Protein AF-A0A7X9AFT1-F1 (afdb_monomer)

Radius of gyration: 20.86 Å; Cα contacts (8 Å, |Δi|>4): 761; chains: 1; bounding box: 55×50×58 Å

Foldseek 3Di:
DQQDPHDPVVSQLLVLLVCCQVVVALQSCQVPCFHPPVVCVVVDPCSRVSSNPRDHDHPPAQWDFPQVQQKTKGWPDDDQQIKMKIWHAAGQQPDDLVFAQDDPVCVQFPPAAQQHRFMWIDARNHTWFDQLDADPGPDPCNQVSRWNLQGQFKAFPVFDPPPSRGNDHVVPPQRDGWDWDDADQWIKTKHWHWYDPDDPDTWIWIWIWTDRNVQQKIKIKIWTADFFKTKIKGKTQTDAQKDWDQDPQRKIWIDHPPFTKIKHKFFPDDKDKDKAWPDPVVHAHWHQDSVPGIHIHIMMMIIDIDGPRGMMMIMMGRDPVPDDDDDPVVSCCRRVNNDD

Solvent-accessible surface area (backbone atoms only — not comparable to full-atom values): 18586 Å² total; per-residue (Å²): 115,91,56,68,95,49,50,72,69,60,31,50,52,48,52,30,42,50,48,14,57,79,68,70,36,21,49,39,29,66,88,42,94,60,78,60,76,73,50,48,79,76,64,37,89,64,40,63,60,57,51,66,69,45,61,77,38,80,65,96,59,54,57,51,73,44,57,96,71,12,34,36,38,40,41,75,52,89,59,83,54,28,31,34,43,35,41,33,13,28,64,77,57,89,26,53,90,81,48,57,64,64,55,75,80,56,62,69,64,62,96,61,69,30,48,48,52,19,40,33,32,28,49,70,46,38,75,41,31,35,74,19,53,81,56,65,88,93,39,80,62,36,70,56,44,22,25,45,90,42,22,25,18,69,49,50,68,82,39,72,76,61,54,64,52,60,22,58,54,89,86,36,86,37,58,30,59,38,42,79,43,83,47,94,67,35,40,34,37,37,28,26,28,64,40,39,86,52,98,87,48,71,28,48,33,37,40,37,39,39,44,17,64,90,71,28,32,37,42,36,41,40,36,40,50,57,75,53,76,44,43,40,34,40,32,39,20,37,28,71,74,51,45,78,47,81,44,98,82,72,23,31,44,36,36,47,96,87,46,58,34,38,43,38,66,46,58,91,60,86,65,49,75,48,78,31,59,59,35,83,76,74,74,28,12,52,29,50,36,93,93,68,44,79,42,60,15,40,22,43,34,40,34,36,81,43,61,39,56,41,65,36,38,39,41,36,39,49,46,93,82,62,74,78,85,76,54,72,73,57,51,48,27,63,73,74,69,45,88,128

Nearest PDB structures (foldseek):
  6ljl-assembly1_A  TM=6.244E-01  e=3.430E-09  Bacteroides intestinalis DSM 17393
  1k1x-assembly2_B  TM=4.466E-01  e=1.983E-05  Thermococcus litoralis
  1k1x-assembly1_A  TM=4.045E-01  e=4.101E-05  Thermococcus litoralis
  1k1w-assembly1_A  TM=4.387E-01  e=7.931E-04  Thermococcus litoralis
  3ty1-assembly1_C  TM=4.176E-01  e=4.194E-02  Klebsiella pneumoniae subsp. pneumoniae MGH 78578

Mean predicted aligned error: 7.8 Å

Secondary structure (DSSP, 8-state):
-TTTT--HHHHHHHHHHHHHHHHT-GGGTTT-SS--HHHHHHH-TTHHHHHHHSPP---S-SEEEEGGGTEEEEES-SSTT--EEEEE-PPPP-S-TT-PPPPTTGGGS-SS---TT-EEEEETTEEEE-----PPTT-TTHHHHTSGGGSS-EEETT--S-GGGS-PPTT-TTS---EEEEETTEEEEEEEEEEESSSS-EEEEEEEEEEEGGGTEEEEEEEEEEEEEEEEEEEEEB-TT-EEEE-TTS-EEEE-SS-EEEEEEE-SS--EEEEEES-TTTT-EEEEETTTEEEEEEEEEEEEEEEEEEEEEEEEE--TT-PPPPPHHHHHHHHHT---

Structure (mmCIF, N/CA/C/O backbone):
data_AF-A0A7X9AFT1-F1
#
_entry.id   AF-A0A7X9AFT1-F1
#
loop_
_atom_site.group_PDB
_atom_site.id
_atom_site.type_symbol
_atom_site.label_atom_id
_atom_site.label_alt_id
_atom_site.label_comp_id
_atom_site.label_asym_id
_atom_site.label_entity_id
_atom_site.label_seq_id
_atom_site.pdbx_PDB_ins_code
_atom_site.Cartn_x
_atom_site.Cartn_y
_atom_site.Cartn_z
_atom_site.occupancy
_atom_site.B_iso_or_equiv
_atom_site.auth_seq_id
_atom_site.auth_comp_id
_atom_site.auth_asym_id
_atom_site.auth_atom_id
_atom_site.pdbx_PDB_model_num
ATOM 1 N N . PHE A 1 1 ? 24.832 14.294 -15.111 1.00 62.91 1 PHE A N 1
ATOM 2 C CA . PHE A 1 1 ? 24.234 13.263 -14.240 1.00 62.91 1 PHE A CA 1
ATOM 3 C C . PHE A 1 1 ? 23.202 12.494 -15.043 1.00 62.91 1 PHE A C 1
ATOM 5 O O . PHE A 1 1 ? 22.461 13.136 -15.778 1.00 62.91 1 PHE A O 1
ATOM 12 N N . LEU A 1 2 ? 23.194 11.159 -14.965 1.00 66.06 2 LEU A N 1
ATOM 13 C CA . LEU A 1 2 ? 22.174 10.343 -15.630 1.00 66.06 2 LEU A CA 1
ATOM 14 C C . LEU A 1 2 ? 20.795 10.710 -15.072 1.00 66.06 2 LEU A C 1
ATOM 16 O O . LEU A 1 2 ? 20.602 10.685 -13.856 1.00 66.06 2 LEU A O 1
ATOM 20 N N . GLY A 1 3 ? 19.856 11.073 -15.942 1.00 64.56 3 GLY A N 1
ATOM 21 C CA . GLY A 1 3 ? 18.528 11.501 -15.523 1.00 64.56 3 GLY A CA 1
ATOM 22 C C . GLY A 1 3 ? 18.491 12.834 -14.773 1.00 64.56 3 GLY A C 1
ATOM 23 O O . GLY A 1 3 ? 17.685 13.016 -13.863 1.00 64.56 3 GLY A O 1
ATOM 24 N N . TRP A 1 4 ? 19.359 13.775 -15.142 1.00 65.06 4 TRP A N 1
ATOM 25 C CA . TRP A 1 4 ? 19.221 15.162 -14.700 1.00 65.06 4 TRP A CA 1
ATOM 26 C C . TRP A 1 4 ? 17.904 15.754 -15.238 1.00 65.06 4 TRP A C 1
ATOM 28 O O . TRP A 1 4 ? 17.620 15.633 -16.426 1.00 65.06 4 TRP A O 1
ATOM 38 N N . ASN A 1 5 ? 17.104 16.394 -14.377 1.00 66.06 5 ASN A N 1
ATOM 39 C CA . ASN A 1 5 ? 15.803 17.011 -14.700 1.00 66.06 5 ASN A CA 1
ATOM 40 C C . ASN A 1 5 ? 14.692 16.081 -15.229 1.00 66.06 5 ASN A C 1
ATOM 42 O O . ASN A 1 5 ? 13.678 16.581 -15.716 1.00 66.06 5 ASN A O 1
ATOM 46 N N . CYS A 1 6 ? 14.825 14.758 -15.124 1.00 67.50 6 CYS A N 1
ATOM 47 C CA . CYS A 1 6 ? 13.721 13.858 -15.455 1.00 67.50 6 CYS A CA 1
ATOM 48 C C . CYS A 1 6 ? 12.886 13.471 -14.237 1.00 67.50 6 CYS A C 1
ATOM 50 O O . CYS A 1 6 ? 13.369 13.496 -13.104 1.00 67.50 6 CYS A O 1
ATOM 52 N N . GLY A 1 7 ? 11.640 13.065 -14.485 1.00 67.06 7 GLY A N 1
ATOM 53 C CA . GLY A 1 7 ? 10.783 12.478 -13.460 1.00 67.06 7 GLY A CA 1
ATOM 54 C C . GLY A 1 7 ? 11.356 11.172 -12.897 1.00 67.06 7 GLY A C 1
ATOM 55 O O . GLY A 1 7 ? 12.225 10.539 -13.502 1.00 67.06 7 GLY A O 1
ATOM 56 N N . ALA A 1 8 ? 10.861 10.750 -11.734 1.00 72.00 8 ALA A N 1
ATOM 57 C CA . ALA A 1 8 ? 11.329 9.546 -11.049 1.00 72.00 8 ALA A CA 1
ATOM 58 C C . ALA A 1 8 ? 11.166 8.281 -11.911 1.00 72.00 8 ALA A C 1
ATOM 60 O O . ALA A 1 8 ? 12.027 7.401 -11.885 1.00 72.00 8 ALA A O 1
ATOM 61 N N . SER A 1 9 ? 10.093 8.204 -12.704 1.00 75.56 9 SER A N 1
ATOM 62 C CA . SER A 1 9 ? 9.822 7.049 -13.571 1.00 75.56 9 SER A CA 1
ATOM 63 C C . SER A 1 9 ? 10.845 6.940 -14.701 1.00 75.56 9 SER A C 1
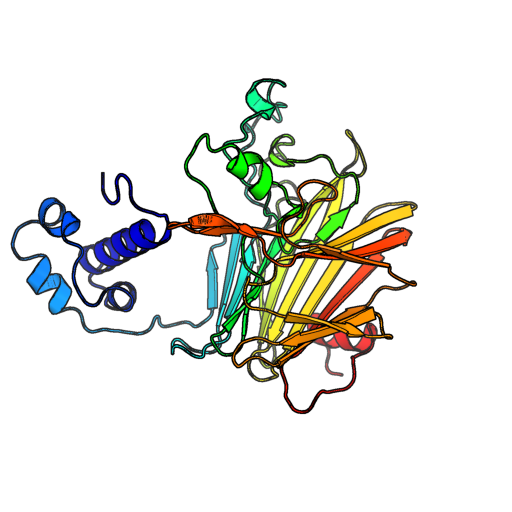ATOM 65 O O . SER A 1 9 ? 11.425 5.881 -14.939 1.00 75.56 9 SER A O 1
ATOM 67 N N . GLU A 1 10 ? 11.118 8.059 -15.369 1.00 77.62 10 GLU A N 1
ATOM 68 C CA . GLU A 1 10 ? 12.114 8.130 -16.435 1.00 77.62 10 GLU A CA 1
ATOM 69 C C . GLU A 1 10 ? 13.534 7.910 -15.892 1.00 77.62 10 GLU A C 1
ATOM 71 O O . GLU A 1 10 ? 14.333 7.199 -16.505 1.00 77.62 10 GLU A O 1
ATOM 76 N N . HIS A 1 11 ? 13.830 8.435 -14.700 1.00 82.56 11 HIS A N 1
ATOM 77 C CA . HIS A 1 11 ? 15.086 8.170 -14.003 1.00 82.56 11 HIS A CA 1
ATOM 78 C C . HIS A 1 11 ? 15.273 6.670 -13.730 1.00 82.56 11 HIS A C 1
ATOM 80 O O . HIS A 1 11 ? 16.314 6.103 -14.068 1.00 82.56 11 HIS A O 1
ATOM 86 N N . ALA A 1 12 ? 14.250 5.998 -13.192 1.00 84.50 12 ALA A N 1
ATOM 87 C CA . ALA A 1 12 ? 14.284 4.560 -12.933 1.00 84.50 12 ALA A CA 1
ATOM 88 C C . ALA A 1 12 ? 14.493 3.747 -14.220 1.00 84.50 12 ALA A C 1
ATOM 90 O O . ALA A 1 12 ? 15.321 2.837 -14.245 1.00 84.50 12 ALA A O 1
ATOM 91 N N . HIS A 1 13 ? 13.808 4.101 -15.312 1.00 85.38 13 HIS A N 1
ATOM 92 C CA . HIS A 1 13 ? 14.010 3.462 -16.614 1.00 85.38 13 HIS A CA 1
ATOM 93 C C . HIS A 1 13 ? 15.456 3.593 -17.104 1.00 85.38 13 HIS A C 1
ATOM 95 O O . HIS A 1 13 ? 16.028 2.608 -17.575 1.00 85.38 13 HIS A O 1
ATOM 101 N N . ARG A 1 14 ? 16.079 4.765 -16.937 1.00 88.06 14 ARG A N 1
ATOM 102 C CA . ARG A 1 14 ? 17.488 4.986 -17.297 1.00 88.06 14 ARG A CA 1
ATOM 103 C C . ARG A 1 14 ? 18.450 4.171 -16.440 1.00 88.06 14 ARG A C 1
ATOM 105 O O . ARG A 1 14 ? 19.377 3.580 -16.990 1.00 88.06 14 ARG A O 1
ATOM 112 N N . LEU A 1 15 ? 18.222 4.095 -15.128 1.00 88.88 15 LEU A N 1
ATOM 113 C CA . LEU A 1 15 ? 19.026 3.257 -14.231 1.00 88.88 15 LEU A CA 1
ATOM 114 C C . LEU A 1 15 ? 18.923 1.773 -14.595 1.00 88.88 15 LEU A C 1
ATOM 116 O O . LEU A 1 15 ? 19.938 1.081 -14.630 1.00 88.88 15 LEU A O 1
ATOM 120 N N . LEU A 1 16 ? 17.719 1.291 -14.912 1.00 90.38 16 LEU A N 1
ATOM 121 C CA . LEU A 1 16 ? 17.515 -0.090 -15.349 1.00 90.38 16 LEU A CA 1
ATOM 122 C C . LEU A 1 16 ? 18.205 -0.361 -16.689 1.00 90.38 16 LEU A C 1
ATOM 124 O O . LEU A 1 16 ? 18.897 -1.366 -16.817 1.00 90.38 16 LEU A O 1
ATOM 128 N N . ALA A 1 17 ? 18.103 0.550 -17.659 1.00 90.62 17 ALA A N 1
ATOM 129 C CA . ALA A 1 17 ? 18.808 0.410 -18.930 1.00 90.62 17 ALA A CA 1
ATOM 130 C C . ALA A 1 17 ? 20.339 0.386 -18.748 1.00 90.62 17 ALA A C 1
ATOM 132 O O . ALA A 1 17 ? 21.015 -0.454 -19.345 1.00 90.62 17 ALA A O 1
ATOM 133 N N . LEU A 1 18 ? 20.884 1.238 -17.870 1.00 91.62 18 LEU A N 1
ATOM 134 C CA . LEU A 1 18 ? 22.303 1.209 -17.510 1.00 91.62 18 LEU A CA 1
ATOM 135 C C . LEU A 1 18 ? 22.684 -0.122 -16.847 1.00 91.62 18 LEU A C 1
ATOM 137 O O . LEU A 1 18 ? 23.697 -0.720 -17.205 1.00 91.62 18 LEU A O 1
ATOM 141 N N . GLY A 1 19 ? 21.864 -0.608 -15.912 1.00 90.44 19 GLY A N 1
ATOM 142 C CA . GLY A 1 19 ? 22.056 -1.901 -15.257 1.00 90.44 19 GLY A CA 1
ATOM 143 C C . GLY A 1 19 ? 22.027 -3.073 -16.240 1.00 90.44 19 GLY A C 1
ATOM 144 O O . GLY A 1 19 ? 22.848 -3.982 -16.123 1.00 90.44 19 GLY A O 1
ATOM 145 N N . ALA A 1 20 ? 21.146 -3.033 -17.245 1.00 91.69 20 ALA A N 1
ATOM 146 C CA . ALA A 1 20 ? 21.092 -4.024 -18.321 1.00 91.69 20 ALA A CA 1
ATOM 147 C C . ALA A 1 20 ? 22.431 -4.121 -19.062 1.00 91.69 20 ALA A C 1
ATOM 149 O O . ALA A 1 20 ? 22.932 -5.228 -19.253 1.00 91.69 20 ALA A O 1
ATOM 150 N N . LEU A 1 21 ? 23.034 -2.980 -19.417 1.00 91.50 21 LEU A N 1
ATOM 151 C CA . LEU A 1 21 ? 24.346 -2.925 -20.072 1.00 91.50 21 LEU A CA 1
ATOM 152 C C . LEU A 1 21 ? 25.472 -3.398 -19.163 1.00 91.50 21 LEU A C 1
ATOM 154 O O . LEU A 1 21 ? 26.204 -4.322 -19.515 1.00 91.50 21 LEU A O 1
ATOM 158 N N . ALA A 1 22 ? 25.599 -2.774 -17.991 1.00 91.00 22 ALA A N 1
ATOM 159 C CA . ALA A 1 22 ? 26.701 -3.023 -17.069 1.00 91.00 22 ALA A CA 1
ATOM 160 C C . ALA A 1 22 ? 26.745 -4.482 -16.598 1.00 91.00 22 ALA A C 1
ATOM 162 O O . ALA A 1 22 ? 27.825 -5.045 -16.436 1.00 91.00 22 ALA A O 1
ATOM 163 N N . LEU A 1 23 ? 25.579 -5.103 -16.407 1.00 91.38 23 LEU A N 1
ATOM 164 C CA . LEU A 1 23 ? 25.469 -6.471 -15.900 1.00 91.38 23 LEU A CA 1
ATOM 165 C C . LEU A 1 23 ? 25.218 -7.501 -17.008 1.00 91.38 23 LEU A C 1
ATOM 167 O O . LEU A 1 23 ? 25.218 -8.696 -16.724 1.00 91.38 23 LEU A O 1
ATOM 171 N N . ARG A 1 24 ? 24.997 -7.058 -18.254 1.00 89.94 24 ARG A N 1
ATOM 172 C CA . ARG A 1 24 ? 24.582 -7.889 -19.397 1.00 89.94 24 ARG A CA 1
ATOM 173 C C . ARG A 1 24 ? 23.354 -8.754 -19.097 1.00 89.94 24 ARG A C 1
ATOM 175 O O . ARG A 1 24 ? 23.316 -9.939 -19.424 1.00 89.94 24 ARG A O 1
ATOM 182 N N . ARG A 1 25 ? 22.341 -8.161 -18.459 1.00 89.19 25 ARG A N 1
ATOM 183 C CA . ARG A 1 25 ? 21.103 -8.853 -18.061 1.00 89.19 25 ARG A CA 1
ATOM 184 C C . ARG A 1 25 ? 19.892 -8.268 -18.775 1.00 89.19 25 ARG A C 1
ATOM 186 O O . ARG A 1 25 ? 19.512 -7.125 -18.531 1.00 89.19 25 ARG A O 1
ATOM 193 N N . GLY A 1 26 ? 19.254 -9.084 -19.609 1.00 88.25 26 GLY A N 1
ATOM 194 C CA . GLY A 1 26 ? 18.064 -8.707 -20.375 1.00 88.25 26 GLY A CA 1
ATOM 195 C C . GLY A 1 26 ? 16.822 -8.397 -19.537 1.00 88.25 26 GLY A C 1
ATOM 196 O O . GLY A 1 26 ? 15.931 -7.680 -19.977 1.00 88.25 26 GLY A O 1
ATOM 197 N N . GLU A 1 27 ? 16.778 -8.853 -18.289 1.00 87.38 27 GLU A N 1
ATOM 198 C CA . GLU A 1 27 ? 15.675 -8.567 -17.365 1.00 87.38 27 GLU A CA 1
ATOM 199 C C . GLU A 1 27 ? 15.519 -7.092 -16.988 1.00 87.38 27 GLU A C 1
ATOM 201 O O . GLU A 1 27 ? 14.407 -6.638 -16.719 1.00 87.38 27 GLU A O 1
ATOM 206 N N . PHE A 1 28 ? 16.602 -6.314 -17.039 1.00 86.44 28 PHE A N 1
ATOM 207 C CA . PHE A 1 28 ? 16.543 -4.865 -16.839 1.00 86.44 28 PHE A CA 1
ATOM 208 C C . PHE A 1 28 ? 16.227 -4.105 -18.137 1.00 86.44 28 PHE A C 1
ATOM 210 O O . PHE A 1 28 ? 15.894 -2.919 -18.100 1.00 86.44 28 PHE A O 1
ATOM 217 N N . ARG A 1 29 ? 16.278 -4.797 -19.285 1.00 84.94 29 ARG A N 1
ATOM 218 C CA . ARG A 1 29 ? 15.920 -4.253 -20.597 1.00 84.94 29 ARG A CA 1
ATOM 219 C C . ARG A 1 29 ? 14.417 -4.267 -20.850 1.00 84.94 29 ARG A C 1
ATOM 221 O O . ARG A 1 29 ? 13.950 -3.391 -21.554 1.00 84.94 29 ARG A O 1
ATOM 228 N N . VAL A 1 30 ? 13.643 -5.179 -20.256 1.00 74.50 30 VAL A N 1
ATOM 229 C CA . VAL A 1 30 ? 12.207 -5.399 -20.574 1.00 74.50 30 VAL A CA 1
ATOM 230 C C . VAL A 1 30 ? 11.361 -4.111 -20.612 1.00 74.50 30 VAL A C 1
ATOM 232 O O . VAL A 1 30 ? 10.426 -4.000 -21.403 1.00 74.50 30 VAL A O 1
ATOM 235 N N . LEU A 1 31 ? 11.687 -3.121 -19.777 1.00 76.06 31 LEU A N 1
ATOM 236 C CA . LEU A 1 31 ? 10.983 -1.832 -19.716 1.00 76.06 31 LEU A CA 1
ATOM 237 C C . LEU A 1 31 ? 11.465 -0.794 -20.749 1.00 76.06 31 LEU A C 1
ATOM 239 O O . LEU A 1 31 ? 10.769 0.184 -21.008 1.00 76.06 31 LEU A O 1
ATOM 243 N N . ASN A 1 32 ? 12.626 -1.016 -21.361 1.00 76.88 32 ASN A N 1
ATOM 244 C CA . ASN A 1 32 ? 13.300 -0.145 -22.316 1.00 76.88 32 ASN A CA 1
ATOM 245 C C . ASN A 1 32 ? 13.586 -0.912 -23.615 1.00 76.88 32 ASN A C 1
ATOM 247 O O . ASN A 1 32 ? 14.602 -1.594 -23.745 1.00 76.88 32 ASN A O 1
ATOM 251 N N . ARG A 1 33 ? 12.709 -0.778 -24.615 1.00 76.81 33 ARG A N 1
ATOM 252 C CA . ARG A 1 33 ? 12.941 -1.402 -25.934 1.00 76.81 33 ARG A CA 1
ATOM 253 C C . ARG A 1 33 ? 14.134 -0.793 -26.669 1.00 76.81 33 ARG A C 1
ATOM 255 O O . ARG A 1 33 ? 14.819 -1.484 -27.420 1.00 76.81 33 ARG A O 1
ATOM 262 N N . GLU A 1 34 ? 14.391 0.481 -26.400 1.00 83.50 34 GLU A N 1
ATOM 263 C CA . GLU A 1 34 ? 15.497 1.254 -26.946 1.00 83.50 34 GLU A CA 1
ATOM 264 C C . GLU A 1 34 ? 16.385 1.773 -25.817 1.00 83.50 34 GLU A C 1
ATOM 266 O O . GLU A 1 34 ? 15.919 2.021 -24.703 1.00 83.50 34 GLU A O 1
ATOM 271 N N . MET A 1 35 ? 17.675 1.934 -26.109 1.00 84.62 35 MET A N 1
ATOM 272 C CA . MET A 1 35 ? 18.625 2.489 -25.152 1.00 84.62 35 MET A CA 1
ATOM 273 C C . MET A 1 35 ? 18.375 3.997 -24.997 1.00 84.62 35 MET A C 1
ATOM 275 O O . MET A 1 35 ? 18.416 4.713 -26.002 1.00 84.62 35 MET A O 1
ATOM 279 N N . PRO A 1 36 ? 18.175 4.513 -23.769 1.00 87.44 36 PRO A N 1
ATOM 280 C CA . PRO A 1 36 ? 18.081 5.948 -23.536 1.00 87.44 36 PRO A CA 1
ATOM 281 C C . PRO A 1 36 ? 19.284 6.710 -24.108 1.00 87.44 36 PRO A C 1
ATOM 283 O O . PRO A 1 36 ? 20.432 6.337 -23.869 1.00 87.44 36 PRO A O 1
ATOM 286 N N . GLY A 1 37 ? 19.015 7.814 -24.815 1.00 84.19 37 GLY A N 1
ATOM 287 C CA . GLY A 1 37 ? 20.024 8.632 -25.506 1.00 84.19 37 GLY A CA 1
ATOM 288 C C . GLY A 1 37 ? 21.203 9.072 -24.626 1.00 84.19 37 GLY A C 1
ATOM 289 O O . GLY A 1 37 ? 22.349 9.102 -25.065 1.00 84.19 37 GLY A O 1
ATOM 290 N N . GLU A 1 38 ? 20.945 9.353 -23.349 1.00 84.44 38 GLU A N 1
ATOM 291 C CA . GLU A 1 38 ? 21.981 9.747 -22.387 1.00 84.44 38 GLU A CA 1
ATOM 292 C C . GLU A 1 38 ? 23.037 8.654 -22.162 1.00 84.44 38 GLU A C 1
ATOM 294 O O . GLU A 1 38 ? 24.200 8.978 -21.930 1.00 84.44 38 GLU A O 1
ATOM 299 N N . LEU A 1 39 ? 22.674 7.371 -22.280 1.00 85.88 39 LEU A N 1
ATOM 300 C CA . LEU A 1 39 ? 23.600 6.260 -22.041 1.00 85.88 39 LEU A CA 1
ATOM 301 C C . LEU A 1 39 ? 24.651 6.103 -23.140 1.00 85.88 39 LEU A C 1
ATOM 303 O O . LEU A 1 39 ? 25.721 5.567 -22.863 1.00 85.88 39 LEU A O 1
ATOM 307 N N . TYR A 1 40 ? 24.411 6.627 -24.346 1.00 85.25 40 TYR A N 1
ATOM 308 C CA . TYR A 1 40 ? 25.420 6.633 -25.413 1.00 85.25 40 TYR A CA 1
ATOM 309 C C . TYR A 1 40 ? 26.693 7.368 -24.976 1.00 85.25 40 TYR A C 1
ATOM 311 O O . TYR A 1 40 ? 27.801 6.898 -25.221 1.00 85.25 40 TYR A O 1
ATOM 319 N N . TRP A 1 41 ? 26.533 8.494 -24.275 1.00 83.50 41 TRP A N 1
ATOM 320 C CA . TRP A 1 41 ? 27.650 9.305 -23.786 1.00 83.50 41 TRP A CA 1
ATOM 321 C C . TRP A 1 41 ? 28.406 8.646 -22.631 1.00 83.50 41 TRP A C 1
ATOM 323 O O . TRP A 1 41 ? 29.597 8.885 -22.464 1.00 83.50 41 TRP A O 1
ATOM 333 N N . TRP A 1 42 ? 27.717 7.829 -21.832 1.00 85.25 42 TRP A N 1
ATOM 334 C CA . TRP A 1 42 ? 28.278 7.200 -20.633 1.00 85.25 42 TRP A CA 1
ATOM 335 C C . TRP A 1 42 ? 28.957 5.865 -20.932 1.00 85.25 42 TRP A C 1
ATOM 337 O O . TRP A 1 42 ? 29.991 5.557 -20.347 1.00 85.25 42 TRP A O 1
ATOM 347 N N . CYS A 1 43 ? 28.371 5.068 -21.823 1.00 88.06 43 CYS A N 1
ATOM 348 C CA . CYS A 1 43 ? 28.828 3.711 -22.118 1.00 88.06 43 CYS A CA 1
ATOM 349 C C . CYS A 1 43 ? 29.713 3.636 -23.373 1.00 88.06 43 CYS A C 1
ATOM 351 O O . CYS A 1 43 ? 30.336 2.605 -23.614 1.00 88.06 43 CYS A O 1
ATOM 353 N N . GLY A 1 44 ? 29.797 4.724 -24.143 1.00 86.50 44 GLY A N 1
ATOM 354 C CA . GLY A 1 44 ? 30.667 4.847 -25.305 1.00 86.50 44 GLY A CA 1
ATOM 355 C C . GLY A 1 44 ? 30.125 4.196 -26.587 1.00 86.50 44 GLY A C 1
ATOM 356 O O . GLY A 1 44 ? 29.006 3.669 -26.624 1.00 86.50 44 GLY A O 1
ATOM 357 N N . PRO A 1 45 ? 30.917 4.248 -27.674 1.00 84.56 45 PRO A N 1
ATOM 358 C CA . PRO A 1 45 ? 30.553 3.656 -28.958 1.00 84.56 45 PRO A CA 1
ATOM 359 C C . PRO A 1 45 ? 30.277 2.148 -28.842 1.00 84.56 45 PRO A C 1
ATOM 361 O O . PRO A 1 45 ? 30.985 1.431 -28.140 1.00 84.56 45 PRO A O 1
ATOM 364 N N . GLY A 1 46 ? 29.242 1.661 -29.532 1.00 86.00 46 GLY A N 1
ATOM 365 C CA . GLY A 1 46 ? 28.831 0.249 -29.511 1.00 86.00 46 GLY A CA 1
ATOM 366 C C . GLY A 1 46 ? 27.882 -0.138 -28.369 1.00 86.00 46 GLY A C 1
ATOM 367 O O . GLY A 1 46 ? 27.299 -1.219 -28.411 1.00 86.00 46 GLY A O 1
ATOM 368 N N . ALA A 1 47 ? 27.644 0.739 -27.384 1.00 90.06 47 ALA A N 1
ATOM 369 C CA . ALA A 1 47 ? 26.711 0.459 -26.288 1.00 90.06 47 ALA A CA 1
ATOM 370 C C . ALA A 1 47 ? 25.283 0.165 -26.779 1.00 90.06 47 ALA A C 1
ATOM 372 O O . ALA A 1 47 ? 24.614 -0.704 -26.232 1.00 90.06 47 ALA A O 1
ATOM 373 N N . ALA A 1 48 ? 24.828 0.826 -27.845 1.00 89.38 48 ALA A N 1
ATOM 374 C CA . ALA A 1 48 ? 23.503 0.579 -28.411 1.00 89.38 48 ALA A CA 1
ATOM 375 C C . ALA A 1 48 ? 23.369 -0.809 -29.039 1.00 89.38 48 ALA A C 1
ATOM 377 O O . ALA A 1 48 ? 22.373 -1.485 -28.804 1.00 89.38 48 ALA A O 1
ATOM 378 N N . GLU A 1 49 ? 24.377 -1.253 -29.790 1.00 91.12 49 GLU A N 1
ATOM 379 C CA . GLU A 1 49 ? 24.408 -2.602 -30.365 1.00 91.12 49 GLU A CA 1
ATOM 380 C C . GLU A 1 49 ? 24.453 -3.657 -29.257 1.00 91.12 49 GLU A C 1
ATOM 382 O O . GLU A 1 49 ? 23.722 -4.645 -29.306 1.00 91.12 49 GLU A O 1
ATOM 387 N N . GLN A 1 50 ? 25.249 -3.415 -28.209 1.00 90.06 50 GLN A N 1
ATOM 388 C CA . GLN A 1 50 ? 25.275 -4.270 -27.022 1.00 90.06 50 GLN A CA 1
ATOM 389 C C . GLN A 1 50 ? 23.926 -4.295 -26.302 1.00 90.06 50 GLN A C 1
ATOM 391 O O . GLN A 1 50 ? 23.483 -5.358 -25.888 1.00 90.06 50 GLN A O 1
ATOM 396 N N . PHE A 1 51 ? 23.249 -3.153 -26.166 1.00 91.50 51 PHE A N 1
ATOM 397 C CA . PHE A 1 51 ? 21.925 -3.090 -25.551 1.00 91.50 51 PHE A CA 1
ATOM 398 C C . PHE A 1 51 ? 20.896 -3.878 -26.359 1.00 91.50 51 PHE A C 1
ATOM 400 O O . PHE A 1 51 ? 20.100 -4.629 -25.800 1.00 91.50 51 PHE A O 1
ATOM 407 N N . GLN A 1 52 ? 20.913 -3.706 -27.681 1.00 90.62 52 GLN A N 1
ATOM 408 C CA . GLN A 1 52 ? 19.980 -4.363 -28.589 1.00 90.62 52 GLN A CA 1
ATOM 409 C C . GLN A 1 52 ? 20.214 -5.873 -28.675 1.00 90.62 52 GLN A C 1
ATOM 411 O O . GLN A 1 52 ? 19.249 -6.613 -28.863 1.00 90.62 52 GLN A O 1
ATOM 416 N N . SER A 1 53 ? 21.456 -6.338 -28.503 1.00 91.62 53 SER A N 1
ATOM 417 C CA . SER A 1 53 ? 21.787 -7.767 -28.530 1.00 91.62 53 SER A CA 1
ATOM 418 C C . SER A 1 53 ? 21.387 -8.524 -27.261 1.00 91.62 53 SER A C 1
ATOM 420 O O . SER A 1 53 ? 21.335 -9.754 -27.282 1.00 91.62 53 SER A O 1
ATOM 422 N N . LEU A 1 54 ? 21.065 -7.829 -26.164 1.00 91.31 54 LEU A N 1
ATOM 423 C CA . LEU A 1 54 ? 20.513 -8.471 -24.971 1.00 91.31 54 LEU A CA 1
ATOM 424 C C . LEU A 1 54 ? 19.135 -9.051 -25.294 1.00 91.31 54 LEU A C 1
ATOM 426 O O . LEU A 1 54 ? 18.258 -8.336 -25.765 1.00 91.31 54 LEU A O 1
ATOM 430 N N . HIS A 1 55 ? 18.915 -10.332 -25.008 1.00 88.06 55 HIS A N 1
ATOM 431 C CA . HIS A 1 55 ? 17.591 -10.936 -25.140 1.00 88.06 55 HIS A CA 1
ATOM 432 C C . HIS A 1 55 ? 16.681 -10.501 -23.998 1.00 88.06 55 HIS A C 1
ATOM 434 O O . HIS A 1 55 ? 17.069 -10.592 -22.837 1.00 88.06 55 HIS A O 1
ATOM 440 N N . ASP A 1 56 ? 15.463 -10.074 -24.320 1.00 85.56 56 ASP A N 1
ATOM 441 C CA . ASP A 1 56 ? 14.469 -9.746 -23.302 1.00 85.56 56 ASP A CA 1
ATOM 442 C C . ASP A 1 56 ? 14.142 -10.999 -22.484 1.00 85.56 56 ASP A C 1
ATOM 444 O O . ASP A 1 56 ? 13.830 -12.059 -23.030 1.00 85.56 56 ASP A O 1
ATOM 448 N N . GLN A 1 57 ? 14.221 -10.871 -21.163 1.00 86.00 57 GLN A N 1
ATOM 449 C CA . GLN A 1 57 ? 13.992 -11.975 -20.243 1.00 86.00 57 GLN A CA 1
ATOM 450 C C . GLN A 1 57 ? 13.160 -11.486 -19.066 1.00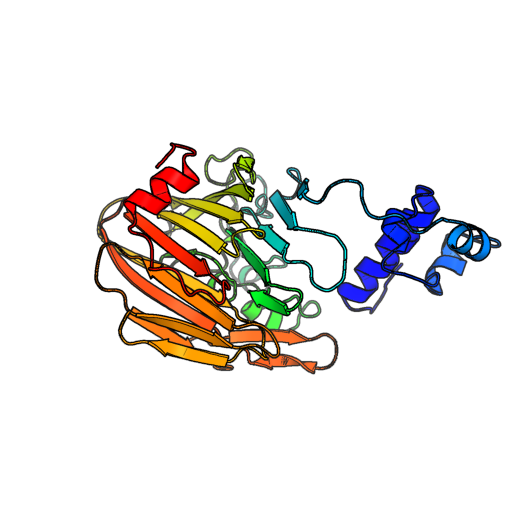 86.00 57 GLN A C 1
ATOM 452 O O . GLN A 1 57 ? 13.450 -10.449 -18.487 1.00 86.00 57 GLN A O 1
ATOM 457 N N . GLU A 1 58 ? 12.132 -12.226 -18.671 1.00 85.62 58 GLU A N 1
ATOM 458 C CA . GLU A 1 58 ? 11.426 -11.907 -17.432 1.00 85.62 58 GLU A CA 1
ATOM 459 C C . GLU A 1 58 ? 12.316 -12.211 -16.212 1.00 85.62 58 GLU A C 1
A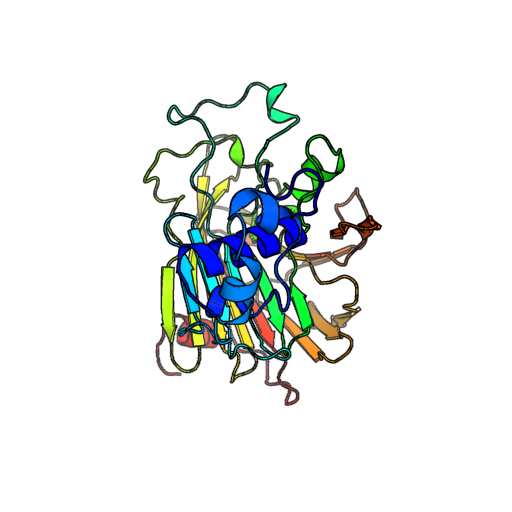TOM 461 O O . GLU A 1 58 ? 13.030 -13.220 -16.210 1.00 85.62 58 GLU A O 1
ATOM 466 N N . PRO A 1 59 ? 12.286 -11.391 -15.147 1.00 84.69 59 PRO A N 1
ATOM 467 C CA . PRO A 1 59 ? 12.999 -11.723 -13.921 1.00 84.69 59 PRO A CA 1
ATOM 468 C C . PRO A 1 59 ? 12.556 -13.083 -13.362 1.00 84.69 59 PRO A C 1
ATOM 470 O O . PRO A 1 59 ? 11.365 -13.382 -13.281 1.00 84.69 59 PRO A O 1
ATOM 473 N N . GLY A 1 60 ? 13.517 -13.893 -12.905 1.00 83.31 60 GLY A N 1
ATOM 474 C CA . GLY A 1 60 ? 13.288 -15.293 -12.510 1.00 83.31 60 GLY A CA 1
ATOM 475 C C . GLY A 1 60 ? 12.450 -15.524 -11.243 1.00 83.31 60 GLY A C 1
ATOM 476 O O . GLY A 1 60 ? 12.288 -16.662 -10.818 1.00 83.31 60 GLY A O 1
ATOM 477 N N . THR A 1 61 ? 11.933 -14.471 -10.608 1.00 88.12 61 THR A N 1
ATOM 478 C CA . THR A 1 61 ? 11.075 -14.564 -9.421 1.00 88.12 61 THR A CA 1
ATOM 479 C C . THR A 1 61 ? 9.944 -13.551 -9.502 1.00 88.12 61 THR A C 1
ATOM 481 O O . THR A 1 61 ? 10.165 -12.408 -9.884 1.00 88.12 61 THR A O 1
ATOM 484 N N . HIS A 1 62 ? 8.741 -13.931 -9.075 1.00 92.75 62 HIS A N 1
ATOM 485 C CA . HIS A 1 62 ? 7.601 -13.015 -8.954 1.00 92.75 62 HIS A CA 1
ATOM 486 C C . HIS A 1 62 ? 7.524 -12.320 -7.590 1.00 92.75 62 HIS A C 1
ATOM 488 O O . HIS A 1 62 ? 6.568 -11.606 -7.305 1.00 92.75 62 HIS A O 1
ATOM 494 N N . ARG A 1 63 ? 8.501 -12.543 -6.714 1.00 94.00 63 ARG A N 1
ATOM 495 C CA . ARG A 1 63 ? 8.522 -12.002 -5.354 1.00 94.00 63 ARG A CA 1
ATOM 496 C C . ARG A 1 63 ? 9.937 -11.667 -4.927 1.00 94.00 63 ARG A C 1
ATOM 498 O O . ARG A 1 63 ? 10.880 -12.400 -5.240 1.00 94.00 63 ARG A O 1
ATOM 505 N N . ARG A 1 64 ? 10.092 -10.569 -4.202 1.00 93.31 64 ARG A N 1
ATOM 506 C CA . ARG A 1 64 ? 11.390 -10.113 -3.721 1.00 93.31 64 ARG A CA 1
ATOM 507 C C . ARG A 1 64 ? 11.224 -9.362 -2.412 1.00 93.31 64 ARG A C 1
ATOM 509 O O . ARG A 1 64 ? 10.333 -8.531 -2.264 1.00 93.31 64 ARG A O 1
ATOM 516 N N . LEU A 1 65 ? 12.124 -9.662 -1.486 1.00 90.81 65 LEU A N 1
ATOM 517 C CA . LEU A 1 65 ? 12.366 -8.851 -0.309 1.00 90.81 65 LEU A CA 1
ATOM 518 C C . LEU A 1 65 ? 13.689 -8.113 -0.523 1.00 90.81 65 LEU A C 1
ATOM 520 O O . LEU A 1 65 ? 14.700 -8.743 -0.832 1.00 90.81 65 LEU A O 1
ATOM 524 N N . PHE A 1 66 ? 13.655 -6.794 -0.389 1.00 86.00 66 PHE A N 1
ATOM 525 C CA . PHE A 1 66 ? 14.820 -5.923 -0.302 1.00 86.00 66 PHE A CA 1
ATOM 526 C C . PHE A 1 66 ? 14.931 -5.496 1.160 1.00 86.00 66 PHE A C 1
ATOM 528 O O . PHE A 1 66 ? 14.390 -4.463 1.566 1.00 86.00 66 PHE A O 1
ATOM 535 N N . SER A 1 67 ? 15.519 -6.366 1.978 1.00 78.38 67 SER A N 1
ATOM 536 C CA . SER A 1 67 ? 15.577 -6.197 3.433 1.00 78.38 67 SER A CA 1
ATOM 537 C C . SER A 1 67 ? 16.349 -4.944 3.832 1.00 78.38 67 SER A C 1
ATOM 539 O O . SER A 1 67 ? 15.960 -4.273 4.781 1.00 78.38 67 SER A O 1
ATOM 541 N N . GLU A 1 68 ? 17.366 -4.579 3.052 1.00 72.25 68 GLU A N 1
ATOM 542 C CA . GLU A 1 68 ? 18.253 -3.435 3.288 1.00 72.25 68 GLU A CA 1
ATOM 543 C C . GLU A 1 68 ? 17.512 -2.095 3.238 1.00 72.25 68 GLU A C 1
ATOM 545 O O . GLU A 1 68 ? 17.901 -1.139 3.901 1.00 72.25 68 GLU A O 1
ATOM 550 N N . VAL A 1 69 ? 16.434 -2.026 2.455 1.00 72.19 69 VAL A N 1
ATOM 551 C CA . VAL A 1 69 ? 15.600 -0.822 2.299 1.00 72.19 69 VAL A CA 1
ATOM 552 C C . VAL A 1 69 ? 14.181 -1.029 2.830 1.00 72.19 69 VAL A C 1
ATOM 554 O O . VAL A 1 69 ? 13.307 -0.195 2.606 1.00 72.19 69 VAL A O 1
ATOM 557 N N . GLY A 1 70 ? 13.932 -2.151 3.514 1.00 80.12 70 GLY A N 1
ATOM 558 C CA . GLY A 1 70 ? 12.636 -2.479 4.099 1.00 80.12 70 GLY A CA 1
ATOM 559 C C . GLY A 1 70 ? 11.501 -2.522 3.074 1.00 80.12 70 GLY A C 1
ATOM 560 O O . GLY A 1 70 ? 10.445 -1.948 3.318 1.00 80.12 70 GLY A O 1
ATOM 561 N N . LEU A 1 71 ? 11.690 -3.182 1.929 1.00 86.75 71 LEU A N 1
ATOM 562 C CA . LEU A 1 71 ? 10.675 -3.253 0.872 1.00 86.75 71 LEU A CA 1
ATOM 563 C C . LEU A 1 71 ? 10.362 -4.701 0.491 1.00 86.75 71 LEU A C 1
ATOM 565 O O . LEU A 1 71 ? 11.251 -5.454 0.100 1.00 86.75 71 LEU A O 1
ATOM 569 N N . GLY A 1 72 ? 9.088 -5.082 0.551 1.00 93.12 72 GLY A N 1
ATOM 570 C CA . GLY A 1 72 ? 8.602 -6.363 0.040 1.00 93.12 72 GLY A CA 1
ATOM 571 C C . GLY A 1 72 ? 7.707 -6.160 -1.175 1.00 93.12 72 GLY A C 1
ATOM 572 O O . GLY A 1 72 ? 6.806 -5.324 -1.140 1.00 93.12 72 GLY A O 1
ATOM 573 N N . CYS A 1 73 ? 7.916 -6.934 -2.239 1.00 95.75 73 CYS A N 1
ATOM 574 C CA . CYS A 1 73 ? 7.014 -6.960 -3.385 1.00 95.75 73 CYS A CA 1
ATOM 575 C C . CYS A 1 73 ? 6.703 -8.388 -3.844 1.00 95.75 73 CYS A C 1
ATOM 577 O O . CYS A 1 73 ? 7.540 -9.291 -3.769 1.00 95.75 73 CYS A O 1
ATOM 579 N N . ALA A 1 74 ? 5.476 -8.596 -4.314 1.00 97.38 74 ALA A N 1
ATOM 580 C CA . ALA A 1 74 ? 5.035 -9.836 -4.938 1.00 97.38 74 ALA A CA 1
ATOM 581 C C . ALA A 1 74 ? 4.059 -9.537 -6.073 1.00 97.38 74 ALA A C 1
ATOM 583 O O . ALA A 1 74 ? 3.273 -8.595 -5.999 1.00 97.38 74 ALA A O 1
ATOM 584 N N . ARG A 1 75 ? 4.086 -10.370 -7.106 1.00 95.69 75 ARG A N 1
ATOM 585 C CA . ARG A 1 75 ? 3.170 -10.349 -8.243 1.00 95.69 75 ARG A CA 1
ATOM 586 C C . ARG A 1 75 ? 2.761 -11.766 -8.626 1.00 95.69 75 ARG A C 1
ATOM 588 O O . ARG A 1 75 ? 3.384 -12.727 -8.184 1.00 95.69 75 ARG A O 1
ATOM 595 N N . ASP A 1 76 ? 1.706 -11.910 -9.411 1.00 94.38 76 ASP A N 1
ATOM 596 C CA . ASP A 1 76 ? 1.289 -13.208 -9.957 1.00 94.38 76 ASP A CA 1
ATO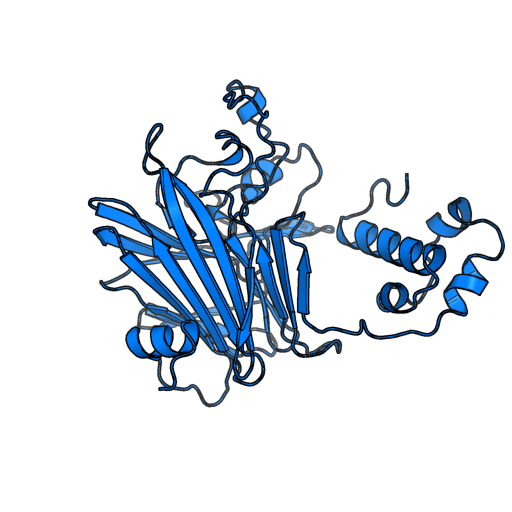M 597 C C . ASP A 1 76 ? 2.083 -13.615 -11.207 1.00 94.38 76 ASP A C 1
ATOM 599 O O . ASP A 1 76 ? 2.469 -14.777 -11.328 1.00 94.38 76 ASP A O 1
ATOM 603 N N . HIS A 1 77 ? 2.344 -12.672 -12.112 1.00 91.19 77 HIS A N 1
ATOM 604 C CA . HIS A 1 77 ? 3.124 -12.854 -13.339 1.00 91.19 77 HIS A CA 1
ATOM 605 C C . HIS A 1 77 ? 3.676 -11.511 -13.857 1.00 91.19 77 HIS A C 1
ATOM 607 O O . HIS A 1 77 ? 3.322 -10.451 -13.344 1.00 91.19 77 HIS A O 1
ATOM 613 N N . TRP A 1 78 ? 4.516 -11.507 -14.899 1.00 88.94 78 TRP A N 1
ATOM 614 C CA . TRP A 1 78 ? 5.133 -10.281 -15.444 1.00 88.94 78 TRP A CA 1
ATOM 615 C C . TRP A 1 78 ? 4.317 -9.554 -16.524 1.00 88.94 78 TRP A C 1
ATOM 617 O O . TRP A 1 78 ? 4.478 -8.343 -16.688 1.00 88.94 78 TRP A O 1
ATOM 627 N N . ALA A 1 79 ? 3.388 -10.245 -17.196 1.00 86.62 79 ALA A N 1
ATOM 628 C CA . ALA A 1 79 ? 2.534 -9.651 -18.231 1.00 86.62 79 ALA A CA 1
ATOM 629 C C . ALA A 1 79 ? 1.659 -8.474 -17.735 1.00 86.62 79 ALA A C 1
ATOM 631 O O . ALA A 1 79 ? 1.361 -8.341 -16.550 1.00 86.62 79 ALA A O 1
ATOM 632 N N . GLY A 1 80 ? 1.184 -7.634 -18.663 1.00 81.75 80 GLY A N 1
ATOM 633 C CA . GLY A 1 80 ? 0.531 -6.347 -18.361 1.00 81.75 80 GLY A CA 1
ATOM 634 C C . GLY A 1 80 ? -0.804 -6.389 -17.597 1.00 81.75 80 GLY A C 1
ATOM 635 O O . GLY A 1 80 ? -1.300 -5.337 -17.209 1.00 81.75 80 GLY A O 1
ATOM 636 N N . LYS A 1 81 ? -1.394 -7.570 -17.374 1.00 89.75 81 LYS A N 1
ATOM 637 C CA . LYS A 1 81 ? -2.597 -7.760 -16.533 1.00 89.75 81 LYS A CA 1
ATOM 638 C C . LYS A 1 81 ? -2.286 -8.273 -15.122 1.00 89.75 81 LYS A C 1
ATOM 640 O O . LYS A 1 81 ? -3.190 -8.714 -14.427 1.00 89.75 81 LYS A O 1
ATOM 645 N N . ALA A 1 82 ? -1.018 -8.245 -14.724 1.00 93.31 82 ALA A N 1
ATOM 646 C CA . ALA A 1 82 ? -0.586 -8.783 -13.446 1.00 93.31 82 ALA A CA 1
ATOM 647 C C . ALA A 1 82 ? -1.232 -8.058 -12.270 1.00 93.31 82 ALA A C 1
ATOM 649 O O . ALA A 1 82 ? -1.323 -6.826 -12.268 1.00 93.31 82 ALA A O 1
ATOM 650 N N . SER A 1 83 ? -1.587 -8.819 -11.244 1.00 97.31 83 SER A N 1
ATOM 651 C CA . SER A 1 83 ? -1.813 -8.275 -9.915 1.00 97.31 83 SER A CA 1
ATOM 652 C C . SER A 1 83 ? -0.493 -8.238 -9.154 1.00 97.31 83 SER A C 1
ATOM 654 O O . SER A 1 83 ? 0.264 -9.212 -9.149 1.00 97.31 83 SER A O 1
ATOM 656 N N . TRP A 1 84 ? -0.217 -7.140 -8.460 1.00 97.38 84 TRP A N 1
ATOM 657 C CA . TRP A 1 84 ? 0.953 -7.036 -7.601 1.00 97.38 84 TRP A CA 1
ATOM 658 C C . TRP A 1 84 ? 0.692 -6.224 -6.341 1.00 97.38 84 TRP A C 1
ATOM 660 O O . TRP A 1 84 ? -0.186 -5.363 -6.279 1.00 97.38 84 TRP A O 1
ATOM 670 N N . CYS A 1 85 ? 1.485 -6.536 -5.326 1.00 97.88 85 CYS A N 1
ATOM 671 C CA . CYS A 1 85 ? 1.458 -5.956 -4.001 1.00 97.88 85 CYS A CA 1
ATOM 672 C C . CYS A 1 85 ? 2.865 -5.497 -3.633 1.00 97.88 85 CYS A C 1
ATOM 674 O O . CYS A 1 85 ? 3.837 -6.229 -3.833 1.00 97.88 85 CYS A O 1
ATOM 676 N N . LEU A 1 86 ? 2.959 -4.301 -3.065 1.00 96.81 86 LEU A N 1
ATOM 677 C CA . LEU A 1 86 ? 4.184 -3.744 -2.514 1.00 96.81 86 LEU A CA 1
ATOM 678 C C . LEU A 1 86 ? 3.888 -3.236 -1.104 1.00 96.81 86 LEU A C 1
ATOM 680 O O . LEU A 1 86 ? 3.017 -2.386 -0.926 1.00 96.81 86 LEU A O 1
ATOM 684 N N . LEU A 1 87 ? 4.606 -3.773 -0.119 1.00 95.31 87 LEU A N 1
ATOM 685 C CA . LEU A 1 87 ? 4.585 -3.302 1.262 1.00 95.31 87 LEU A CA 1
ATOM 686 C C . LEU A 1 87 ? 5.907 -2.605 1.556 1.00 95.31 87 LEU A C 1
ATOM 688 O O . LEU A 1 87 ? 6.981 -3.203 1.423 1.00 95.31 87 LEU A O 1
ATOM 692 N N . ARG A 1 88 ? 5.815 -1.360 2.009 1.00 89.56 88 ARG A N 1
ATOM 693 C CA . ARG A 1 88 ? 6.947 -0.646 2.581 1.00 89.56 88 ARG A CA 1
ATOM 694 C C . ARG A 1 88 ? 6.983 -0.870 4.088 1.00 89.56 88 ARG A C 1
ATOM 696 O O . ARG A 1 88 ? 5.967 -0.753 4.764 1.00 89.56 88 ARG A O 1
ATOM 703 N N . GLY A 1 89 ? 8.143 -1.224 4.616 1.00 82.31 89 GLY A N 1
ATOM 704 C CA . GLY A 1 89 ? 8.395 -1.297 6.050 1.00 82.31 89 GLY A CA 1
ATOM 705 C C . GLY A 1 89 ? 8.463 0.084 6.678 1.00 82.31 89 GLY A C 1
ATOM 706 O O . GLY A 1 89 ? 8.177 1.090 6.036 1.00 82.31 89 GLY A O 1
ATOM 707 N N . ALA A 1 90 ? 8.862 0.145 7.943 1.00 70.12 90 ALA A N 1
ATOM 708 C CA . ALA A 1 90 ? 9.335 1.410 8.483 1.00 70.12 90 ALA A CA 1
ATOM 709 C C . ALA A 1 90 ? 10.700 1.712 7.839 1.00 70.12 90 ALA A C 1
ATOM 711 O O . ALA A 1 90 ? 11.551 0.815 7.841 1.00 70.12 90 ALA A O 1
ATOM 712 N N . PRO A 1 91 ? 10.925 2.911 7.270 1.00 56.12 91 PRO A N 1
ATOM 713 C CA . PRO A 1 91 ? 12.260 3.278 6.826 1.00 56.12 91 PRO A CA 1
ATOM 714 C C . PRO A 1 91 ? 13.224 3.143 8.009 1.00 56.12 91 PRO A C 1
ATOM 716 O O . PRO A 1 91 ? 12.860 3.446 9.153 1.00 56.12 91 PRO A O 1
ATOM 719 N N . ALA A 1 92 ? 14.452 2.689 7.742 1.00 46.38 92 ALA A N 1
ATOM 720 C CA . ALA A 1 92 ? 15.531 2.893 8.698 1.00 46.38 92 ALA A CA 1
ATOM 721 C C . ALA A 1 92 ? 15.548 4.396 9.026 1.00 46.38 92 ALA A C 1
ATOM 723 O O . ALA A 1 92 ? 15.407 5.204 8.100 1.00 46.38 92 ALA A O 1
ATOM 724 N N . PRO A 1 93 ? 15.610 4.788 10.307 1.00 46.66 93 PRO A N 1
ATOM 725 C CA . PRO A 1 93 ? 15.507 6.188 10.667 1.00 46.66 93 PRO A CA 1
ATOM 726 C C . PRO A 1 93 ? 16.577 6.970 9.903 1.00 46.66 93 PRO A C 1
ATOM 728 O O . PRO A 1 93 ? 17.766 6.775 10.109 1.00 46.66 93 PRO A O 1
ATOM 731 N N . GLY A 1 94 ? 16.140 7.880 9.030 1.00 36.75 94 GLY A N 1
ATOM 732 C CA . GLY A 1 94 ? 16.984 8.951 8.492 1.00 36.75 94 GLY A CA 1
ATOM 733 C C . GLY A 1 94 ? 17.265 10.039 9.535 1.00 36.75 94 GLY A C 1
ATOM 734 O O . GLY A 1 94 ? 17.792 11.095 9.209 1.00 36.75 94 GLY A O 1
ATOM 735 N N . GLY A 1 95 ? 16.869 9.804 10.787 1.00 40.09 95 GLY A N 1
ATOM 736 C CA . GLY A 1 95 ? 17.228 10.647 11.908 1.00 40.09 95 GLY A CA 1
ATOM 737 C C . GLY A 1 95 ? 18.670 10.382 12.318 1.00 40.09 95 GLY A C 1
ATOM 738 O O . GLY A 1 95 ? 19.181 9.274 12.163 1.00 40.09 95 GLY A O 1
ATOM 739 N N . PHE A 1 96 ? 19.335 11.416 12.822 1.00 40.56 96 PHE A N 1
ATOM 740 C CA . PHE A 1 96 ? 20.708 11.301 13.284 1.00 40.56 96 PHE A CA 1
ATOM 741 C C . PHE A 1 96 ? 20.857 10.117 14.262 1.00 40.56 96 PHE A C 1
ATOM 743 O O . PHE A 1 96 ? 19.979 9.923 15.111 1.00 40.56 96 PHE A O 1
ATOM 750 N N . PRO A 1 97 ? 21.961 9.347 14.184 1.00 39.09 97 PRO A N 1
ATOM 751 C CA . PRO A 1 97 ? 22.228 8.199 15.061 1.00 39.09 97 PRO A CA 1
ATOM 752 C C . PRO A 1 97 ? 22.139 8.506 16.567 1.00 39.09 97 PRO A C 1
ATOM 754 O O . PRO A 1 97 ? 22.105 7.596 17.388 1.00 39.09 97 PRO A O 1
ATOM 757 N N . ASP A 1 98 ? 22.131 9.787 16.937 1.00 44.12 98 ASP A N 1
ATOM 758 C CA . ASP A 1 98 ? 22.150 10.294 18.303 1.00 44.12 98 ASP A CA 1
ATOM 759 C C . ASP A 1 98 ? 20.765 10.643 18.879 1.00 44.12 98 ASP A C 1
ATOM 761 O O . ASP A 1 98 ? 20.685 11.177 19.986 1.00 44.12 98 ASP A O 1
ATOM 765 N N . GLY A 1 99 ? 19.667 10.365 18.166 1.00 43.97 99 GLY A N 1
ATOM 766 C CA . GLY A 1 99 ? 18.327 10.624 18.701 1.00 43.97 99 GLY A CA 1
ATOM 767 C C . GLY A 1 99 ? 17.911 12.099 18.684 1.00 43.97 99 GLY A C 1
ATOM 768 O O . GLY A 1 99 ? 16.879 12.442 19.268 1.00 43.97 99 GLY A O 1
ATOM 769 N N . ARG A 1 100 ? 18.688 13.000 18.061 1.00 41.88 100 ARG A N 1
ATOM 770 C CA . ARG A 1 100 ? 18.384 14.437 18.076 1.00 41.88 100 ARG A CA 1
ATOM 771 C C . ARG A 1 100 ? 17.080 14.755 17.347 1.00 41.88 100 ARG A C 1
ATOM 773 O O . ARG A 1 100 ? 16.887 14.429 16.177 1.00 41.88 100 ARG A O 1
ATOM 780 N N . LEU A 1 101 ? 16.213 15.492 18.040 1.00 47.81 101 LEU A N 1
ATOM 781 C CA . LEU A 1 101 ? 15.084 16.189 17.434 1.00 47.81 101 LEU A CA 1
ATOM 782 C C . LEU A 1 101 ? 15.630 17.290 16.515 1.00 47.81 101 LEU A C 1
ATOM 784 O O . LEU A 1 101 ? 16.345 18.175 16.985 1.00 47.81 101 LEU A O 1
ATOM 788 N N . LEU A 1 102 ? 15.255 17.279 15.233 1.00 46.94 102 LEU A N 1
ATOM 789 C CA . LEU A 1 102 ? 15.569 18.386 14.324 1.00 46.94 102 LEU A CA 1
ATOM 790 C C . LEU A 1 102 ? 14.999 19.712 14.886 1.00 46.94 102 LEU A C 1
ATOM 792 O O . LEU A 1 102 ? 13.875 19.711 15.425 1.00 46.94 102 LEU A O 1
ATOM 796 N N . PRO A 1 103 ? 15.740 20.836 14.789 1.00 46.78 103 PRO A N 1
ATOM 797 C CA . PRO A 1 103 ? 15.241 22.146 15.192 1.00 46.78 103 PRO A CA 1
ATOM 798 C C . PRO A 1 103 ? 13.948 22.492 14.434 1.00 46.78 103 PRO A C 1
ATOM 800 O O . PRO A 1 103 ? 13.788 22.063 13.293 1.00 46.78 103 PRO A O 1
ATOM 803 N N . PRO A 1 104 ? 13.018 23.278 15.013 1.00 47.72 104 PRO A N 1
ATOM 804 C CA . PRO A 1 104 ? 11.748 23.629 14.368 1.00 47.72 104 PRO A CA 1
ATOM 805 C C . PRO A 1 104 ? 11.871 24.159 12.931 1.00 47.72 104 PRO A C 1
ATOM 807 O O . PRO A 1 104 ? 11.017 23.849 12.112 1.00 47.72 104 PRO A O 1
ATOM 810 N N . SER A 1 105 ? 12.951 24.877 12.609 1.00 46.19 105 SER A N 1
ATOM 811 C CA . SER A 1 105 ? 13.262 25.378 11.262 1.00 46.19 105 SER A CA 1
ATOM 812 C C . SER A 1 105 ? 13.547 24.270 10.240 1.00 46.19 105 SER A C 1
ATOM 814 O O . SER A 1 105 ? 13.173 24.386 9.079 1.00 46.19 105 SER A O 1
ATOM 816 N N . GLU A 1 106 ? 14.164 23.169 10.665 1.00 47.22 106 GLU A N 1
ATOM 817 C CA . GLU A 1 106 ? 14.441 21.989 9.831 1.00 47.22 106 GLU A CA 1
ATOM 818 C C . GLU A 1 106 ? 13.261 21.004 9.832 1.00 47.22 106 GLU A C 1
ATOM 820 O O . GLU A 1 106 ? 13.156 20.133 8.966 1.00 47.22 106 GLU A O 1
ATOM 825 N N . ARG A 1 107 ? 12.298 21.193 10.751 1.00 52.16 107 ARG A N 1
ATOM 826 C CA . ARG A 1 107 ? 11.002 20.502 10.701 1.00 52.16 107 ARG A CA 1
ATOM 827 C C . ARG A 1 107 ? 10.092 20.998 9.582 1.00 52.16 107 ARG A C 1
ATOM 829 O O . ARG A 1 107 ? 9.081 20.374 9.271 1.00 52.16 107 ARG A O 1
ATOM 836 N N . GLU A 1 108 ? 10.413 22.144 8.993 1.00 46.91 108 GLU A N 1
ATOM 837 C CA . GLU A 1 108 ? 9.593 22.709 7.934 1.00 46.91 108 GLU A CA 1
ATOM 838 C C . GLU A 1 108 ? 9.810 22.004 6.596 1.00 46.91 108 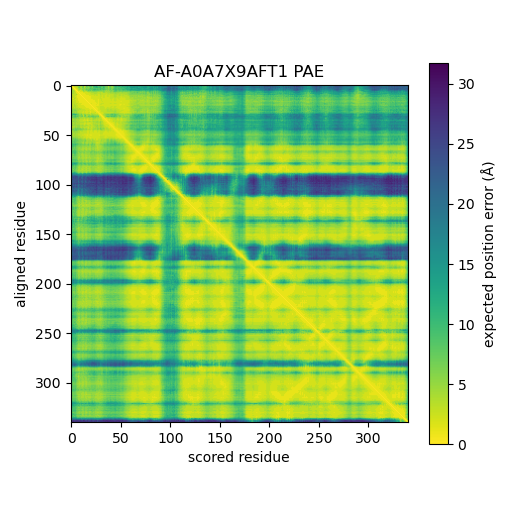GLU A C 1
ATOM 840 O O . GLU A 1 108 ? 8.879 21.959 5.802 1.00 46.91 108 GLU A O 1
ATOM 845 N N . ASN A 1 109 ? 10.976 21.408 6.337 1.00 48.91 109 ASN A N 1
ATOM 846 C CA . ASN A 1 109 ? 11.238 20.696 5.086 1.00 48.91 109 ASN A CA 1
ATOM 847 C C . ASN A 1 109 ? 11.941 19.356 5.353 1.00 48.91 109 ASN A C 1
ATOM 849 O O . ASN A 1 109 ? 13.154 19.257 5.163 1.00 48.91 109 ASN A O 1
ATOM 853 N N . PRO A 1 110 ? 11.217 18.331 5.843 1.00 51.78 110 PRO A N 1
ATOM 854 C CA . PRO A 1 110 ? 11.805 17.013 5.997 1.00 51.78 110 PRO A CA 1
ATOM 855 C C . PRO A 1 110 ? 12.159 16.521 4.600 1.00 51.78 110 PRO A C 1
ATOM 857 O O . PRO A 1 110 ? 11.261 16.248 3.812 1.00 51.78 110 PRO A O 1
ATOM 860 N N . GLY A 1 111 ? 13.445 16.361 4.297 1.00 53.19 111 GLY A N 1
ATOM 861 C CA . GLY A 1 111 ? 13.903 15.711 3.063 1.00 53.19 111 GLY A CA 1
ATOM 862 C C . GLY A 1 111 ? 13.547 14.216 2.982 1.00 53.19 111 GLY A C 1
ATOM 863 O O . GLY A 1 111 ? 14.245 13.456 2.317 1.00 53.19 111 GLY A O 1
ATOM 864 N N . HIS A 1 112 ? 12.513 13.768 3.703 1.00 62.78 112 HIS A N 1
ATOM 865 C CA . HIS A 1 112 ? 12.131 12.376 3.885 1.00 62.78 112 HIS A CA 1
ATOM 866 C C . HIS A 1 112 ? 10.597 12.229 3.919 1.00 62.78 112 HIS A C 1
ATOM 868 O O . HIS A 1 112 ? 9.887 13.068 4.477 1.00 62.78 112 HIS A O 1
ATOM 874 N N . HIS A 1 113 ? 10.100 11.130 3.347 1.00 72.94 113 HIS A N 1
ATOM 875 C CA . HIS A 1 113 ? 8.694 10.716 3.383 1.00 72.94 113 HIS A CA 1
ATOM 876 C C . HIS A 1 113 ? 8.399 9.841 4.610 1.00 72.94 113 HIS A C 1
ATOM 878 O O . HIS A 1 113 ? 9.180 8.952 4.945 1.00 72.94 113 HIS A O 1
ATOM 884 N N . ASP A 1 114 ? 7.263 10.075 5.261 1.00 79.19 114 ASP A N 1
ATOM 885 C CA . ASP A 1 114 ? 6.708 9.231 6.319 1.00 79.19 114 ASP A CA 1
ATOM 886 C C . ASP A 1 114 ? 5.662 8.279 5.723 1.00 79.19 114 ASP A C 1
ATOM 888 O O . ASP A 1 114 ? 4.457 8.520 5.769 1.00 79.19 114 ASP A O 1
ATOM 892 N N . ASP A 1 115 ? 6.149 7.204 5.107 1.00 82.31 115 ASP A N 1
ATOM 893 C CA . ASP A 1 115 ? 5.355 6.204 4.385 1.00 82.31 115 ASP A CA 1
ATOM 894 C C . ASP A 1 115 ? 5.488 4.796 4.991 1.00 82.31 115 ASP A C 1
ATOM 896 O O . ASP A 1 115 ? 5.289 3.771 4.328 1.00 82.31 115 ASP A O 1
ATOM 900 N N . ALA A 1 116 ? 5.804 4.747 6.288 1.00 84.31 116 ALA A N 1
ATOM 901 C CA . ALA A 1 116 ? 5.968 3.507 7.027 1.00 84.31 116 ALA A CA 1
ATOM 902 C C . ALA A 1 116 ? 4.693 2.652 6.972 1.00 84.31 116 ALA A C 1
ATOM 904 O O . ALA A 1 116 ? 3.597 3.119 7.287 1.00 84.31 116 ALA A O 1
ATOM 905 N N . LEU A 1 117 ? 4.845 1.366 6.639 1.00 90.56 117 LEU A N 1
ATOM 906 C CA . LEU A 1 117 ? 3.735 0.414 6.475 1.00 90.56 117 LEU A CA 1
ATOM 907 C C . LEU A 1 117 ? 2.786 0.726 5.302 1.00 90.56 117 LEU A C 1
ATOM 909 O O . LEU A 1 117 ? 1.699 0.135 5.240 1.00 90.56 117 LEU A O 1
ATOM 913 N N . SER A 1 118 ? 3.167 1.615 4.375 1.00 92.88 118 SER A N 1
ATOM 914 C CA . SER A 1 118 ? 2.362 1.908 3.186 1.00 92.88 118 SER A CA 1
ATOM 915 C C . SER A 1 118 ? 2.204 0.679 2.290 1.00 92.88 118 SER A C 1
ATOM 917 O O . SER A 1 118 ? 3.128 -0.122 2.112 1.00 92.88 118 SER A O 1
ATOM 919 N N . LEU A 1 119 ? 1.003 0.542 1.727 1.00 97.31 119 LEU A N 1
ATOM 920 C CA . LEU A 1 119 ? 0.604 -0.547 0.849 1.00 97.31 119 LEU A CA 1
ATOM 921 C C . LEU A 1 119 ? 0.215 -0.011 -0.532 1.00 97.31 119 LEU A C 1
ATOM 923 O O . LEU A 1 119 ? -0.758 0.731 -0.667 1.00 97.31 119 LEU A O 1
ATOM 927 N N . CYS A 1 120 ? 0.908 -0.475 -1.567 1.00 97.69 120 CYS A N 1
ATOM 928 C CA . CYS A 1 120 ? 0.529 -0.255 -2.959 1.00 97.69 120 CYS A CA 1
ATOM 929 C C . CYS A 1 120 ? 0.005 -1.542 -3.588 1.00 97.69 120 CYS A C 1
ATOM 931 O O . CYS A 1 120 ? 0.591 -2.612 -3.411 1.00 97.69 120 CYS A O 1
ATOM 933 N N . LEU A 1 121 ? -1.080 -1.422 -4.352 1.00 98.44 121 LEU A N 1
ATOM 934 C CA . LEU A 1 121 ? -1.739 -2.541 -5.017 1.00 98.44 121 LEU A CA 1
ATOM 935 C C . LEU A 1 121 ? -2.061 -2.183 -6.466 1.00 98.44 121 LEU A C 1
ATOM 937 O O . LEU A 1 121 ? -2.671 -1.149 -6.744 1.00 98.44 121 LEU A O 1
ATOM 941 N N . VAL A 1 122 ? -1.747 -3.105 -7.367 1.00 97.94 122 VAL A N 1
ATOM 942 C CA . VAL A 1 122 ? -2.336 -3.191 -8.705 1.00 97.94 122 VAL A CA 1
ATOM 943 C C . VAL A 1 122 ? -3.097 -4.503 -8.778 1.00 97.94 122 VAL A C 1
ATOM 945 O O . VAL A 1 122 ? -2.553 -5.545 -8.419 1.00 97.94 122 VAL A O 1
ATOM 948 N N . LEU A 1 123 ? -4.350 -4.456 -9.222 1.00 97.50 123 LEU A N 1
ATOM 949 C CA . LEU A 1 123 ? -5.239 -5.615 -9.297 1.00 97.50 123 LEU A CA 1
ATOM 950 C C . LEU A 1 123 ? -5.675 -5.810 -10.753 1.00 97.50 123 LEU A C 1
ATOM 952 O O . LEU A 1 123 ? -6.164 -4.870 -11.377 1.00 97.50 123 LEU A O 1
ATOM 956 N N . ASP A 1 124 ? -5.459 -7.002 -11.308 1.00 94.94 124 ASP A N 1
ATOM 957 C CA . ASP A 1 124 ? -5.731 -7.360 -12.712 1.00 94.94 124 ASP A CA 1
ATOM 958 C C . ASP A 1 124 ? -5.174 -6.327 -13.733 1.00 94.94 124 ASP A C 1
ATOM 960 O O . ASP A 1 124 ? -5.782 -6.017 -14.764 1.00 94.94 124 ASP A O 1
ATOM 964 N N . GLY A 1 125 ? -3.988 -5.771 -13.445 1.00 94.44 125 GLY A N 1
ATOM 965 C CA . GLY A 1 125 ? -3.317 -4.754 -14.264 1.00 94.44 125 GLY A CA 1
ATOM 966 C C . GLY A 1 125 ? -3.856 -3.328 -14.114 1.00 94.44 125 GLY A C 1
ATOM 967 O O . GLY A 1 125 ? -3.492 -2.456 -14.906 1.00 94.44 125 GLY A O 1
ATOM 968 N N . GLU A 1 126 ? -4.725 -3.067 -13.138 1.00 95.69 126 GLU A N 1
ATOM 969 C CA . GLU A 1 126 ? -5.272 -1.742 -12.848 1.00 95.69 126 GLU A CA 1
ATOM 970 C C . GLU A 1 126 ? -4.735 -1.181 -11.512 1.00 95.69 126 GLU A C 1
ATOM 972 O O . GLU A 1 126 ? -4.836 -1.860 -10.485 1.00 95.69 126 GLU A O 1
ATOM 977 N N . PRO A 1 127 ? -4.152 0.039 -11.484 1.00 95.94 127 PRO A N 1
ATOM 978 C CA . PRO A 1 127 ? -3.747 0.692 -10.238 1.00 95.94 127 PRO A CA 1
ATOM 979 C C . PRO A 1 127 ? -4.917 0.848 -9.276 1.00 95.94 127 PRO A C 1
ATOM 981 O O . PRO A 1 127 ? -5.928 1.453 -9.622 1.00 95.94 127 PRO A O 1
ATOM 984 N N . PHE A 1 128 ? -4.756 0.318 -8.064 1.00 97.81 128 PHE A N 1
ATOM 985 C CA . PHE A 1 128 ? -5.798 0.292 -7.048 1.00 97.81 128 PHE A CA 1
ATOM 986 C C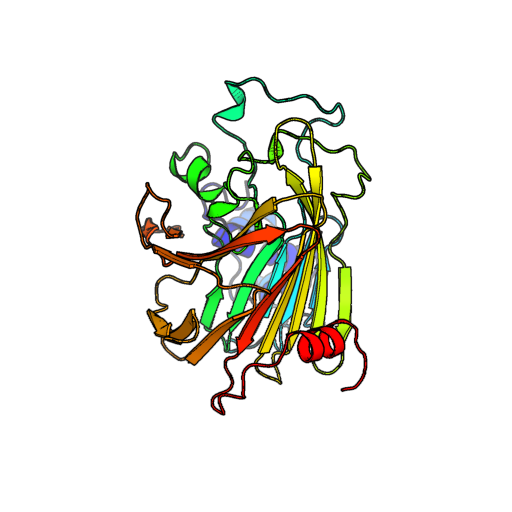 . PHE A 1 128 ? -5.423 1.171 -5.853 1.00 97.81 128 PHE A C 1
ATOM 988 O O . PHE A 1 128 ? -5.987 2.255 -5.724 1.00 97.81 128 PHE A O 1
ATOM 995 N N . LEU A 1 129 ? -4.446 0.755 -5.034 1.00 98.00 129 LEU A N 1
ATOM 996 C CA . LEU A 1 129 ? -3.843 1.603 -3.994 1.00 98.00 129 LEU A CA 1
ATOM 997 C C . LEU A 1 129 ? -2.532 2.176 -4.522 1.00 98.00 129 LEU A C 1
ATOM 999 O O . LEU A 1 129 ? -1.673 1.414 -4.971 1.00 98.00 129 LEU A O 1
ATOM 1003 N N . ILE A 1 130 ? -2.387 3.497 -4.469 1.00 95.88 130 ILE A N 1
ATOM 1004 C CA . ILE A 1 130 ? -1.229 4.215 -5.009 1.00 95.88 130 ILE A CA 1
ATOM 1005 C C . ILE A 1 130 ? -0.474 4.957 -3.908 1.00 95.88 130 ILE A C 1
ATOM 1007 O O . ILE A 1 130 ? -1.056 5.339 -2.893 1.00 95.88 130 ILE A O 1
ATOM 1011 N N . GLU A 1 131 ? 0.811 5.215 -4.145 1.00 91.94 131 GLU A N 1
ATOM 1012 C CA . GLU A 1 131 ? 1.535 6.237 -3.394 1.00 91.94 131 GLU A CA 1
ATOM 1013 C C . GLU A 1 131 ? 1.088 7.639 -3.839 1.00 91.94 131 GLU A C 1
ATOM 1015 O O . GLU A 1 131 ? 0.775 7.843 -5.020 1.00 91.94 131 GLU A O 1
ATOM 1020 N N . PRO A 1 132 ? 1.126 8.639 -2.940 1.00 90.50 132 PRO A N 1
ATOM 1021 C CA . PRO A 1 132 ? 0.881 10.026 -3.306 1.00 90.50 132 PRO A CA 1
ATOM 1022 C C . PRO A 1 132 ? 1.978 10.584 -4.225 1.00 90.50 132 PRO A C 1
ATOM 1024 O O . PRO A 1 132 ? 1.759 11.602 -4.868 1.00 90.50 132 PRO A O 1
ATOM 1027 N N . GLY A 1 133 ? 3.129 9.921 -4.355 1.00 86.38 133 GLY A N 1
ATOM 1028 C CA . GLY A 1 133 ? 4.218 10.331 -5.242 1.00 86.38 133 GLY A CA 1
ATOM 1029 C C . GLY A 1 133 ? 5.137 11.393 -4.636 1.00 86.38 133 GLY A C 1
ATOM 1030 O O . GLY A 1 133 ? 4.903 11.887 -3.536 1.00 86.38 133 GLY A O 1
ATOM 1031 N N . LEU A 1 134 ? 6.198 11.720 -5.377 1.00 79.38 134 LEU A N 1
ATOM 1032 C CA . LEU A 1 134 ? 7.286 12.595 -4.939 1.00 79.38 134 LEU A CA 1
ATOM 1033 C C . LEU A 1 134 ? 7.362 13.831 -5.853 1.00 79.38 134 LEU A C 1
ATOM 1035 O O . LEU A 1 134 ? 7.800 13.714 -7.002 1.00 79.38 134 LEU A O 1
ATOM 1039 N N . PRO A 1 135 ? 6.907 15.005 -5.390 1.00 78.12 135 PRO A N 1
ATOM 1040 C CA . PRO A 1 135 ? 7.138 16.267 -6.082 1.00 78.12 135 PRO A CA 1
ATOM 1041 C C . PRO A 1 135 ? 8.635 16.604 -6.182 1.00 78.12 135 PRO A C 1
ATOM 1043 O O . PRO A 1 135 ? 9.431 16.079 -5.405 1.00 78.12 135 PRO A O 1
ATOM 1046 N N . PRO A 1 136 ? 9.039 17.512 -7.090 1.00 74.12 136 PRO A N 1
ATOM 1047 C CA . PRO A 1 136 ? 10.385 18.075 -7.077 1.00 74.12 136 PRO A CA 1
ATOM 1048 C C . PRO A 1 136 ? 10.715 18.696 -5.716 1.00 74.12 136 PRO A C 1
ATOM 1050 O O . PRO A 1 136 ? 9.831 19.269 -5.073 1.00 74.12 136 PRO A O 1
ATOM 1053 N N . LEU A 1 137 ? 11.989 18.626 -5.323 1.00 66.75 137 LEU A N 1
ATOM 1054 C CA . LEU A 1 137 ? 12.491 19.225 -4.083 1.00 66.75 137 LEU A CA 1
ATOM 1055 C C . LEU A 1 137 ? 12.035 20.684 -3.951 1.00 66.75 137 LEU A C 1
ATOM 1057 O O . LEU A 1 137 ? 12.071 21.435 -4.927 1.00 66.75 137 LEU A O 1
ATOM 1061 N N . GLN A 1 138 ? 11.656 21.084 -2.733 1.00 69.56 138 GLN A N 1
ATOM 1062 C CA . GLN A 1 138 ? 11.180 22.436 -2.388 1.00 69.56 138 GLN A CA 1
ATOM 1063 C C . GLN A 1 138 ? 9.771 22.772 -2.904 1.00 69.56 138 GLN A C 1
ATOM 1065 O O . GLN A 1 138 ? 9.296 23.898 -2.723 1.00 69.56 138 GLN A O 1
ATOM 1070 N N . ASN A 1 139 ? 9.056 21.820 -3.510 1.00 76.62 139 ASN A N 1
ATOM 1071 C CA . ASN A 1 139 ? 7.654 22.019 -3.856 1.00 76.62 139 ASN A CA 1
ATOM 1072 C C . ASN A 1 139 ? 6.782 22.007 -2.581 1.00 76.62 139 ASN A C 1
ATOM 1074 O O . ASN A 1 139 ? 6.877 21.069 -1.794 1.00 76.62 139 ASN A O 1
ATOM 1078 N N . PRO A 1 140 ? 5.854 22.963 -2.375 1.00 78.56 140 PRO A N 1
ATOM 1079 C CA . PRO A 1 140 ? 4.984 22.964 -1.193 1.00 78.56 140 PRO A CA 1
ATOM 1080 C C . PRO A 1 140 ? 4.145 21.687 -1.010 1.00 78.56 140 PRO A C 1
ATOM 1082 O O . PRO A 1 140 ? 3.771 21.354 0.115 1.00 78.56 140 PRO A O 1
ATOM 1085 N N . ALA A 1 141 ? 3.848 20.966 -2.097 1.00 81.75 141 ALA A N 1
ATOM 1086 C CA . ALA A 1 141 ? 3.146 19.688 -2.050 1.00 81.75 141 ALA A CA 1
ATOM 1087 C C . ALA A 1 141 ? 3.991 18.556 -1.448 1.00 81.75 141 ALA A C 1
ATOM 1089 O O . ALA A 1 141 ? 3.413 17.593 -0.955 1.00 81.75 141 ALA A O 1
ATOM 1090 N N . GLU A 1 142 ? 5.322 18.667 -1.438 1.00 78.38 142 GLU A N 1
ATOM 1091 C CA . GLU A 1 142 ? 6.230 17.680 -0.837 1.00 78.38 142 GLU A CA 1
ATOM 1092 C C . GLU A 1 142 ? 5.870 17.453 0.636 1.00 78.38 142 GLU A C 1
ATOM 1094 O O . GLU A 1 142 ? 5.593 16.329 1.043 1.00 78.38 142 GLU A O 1
ATOM 1099 N N . ARG A 1 143 ? 5.703 18.542 1.401 1.00 76.75 143 ARG A N 1
ATOM 1100 C CA . ARG A 1 143 ? 5.285 18.503 2.817 1.00 76.75 143 ARG A CA 1
ATOM 1101 C C . ARG A 1 143 ? 3.9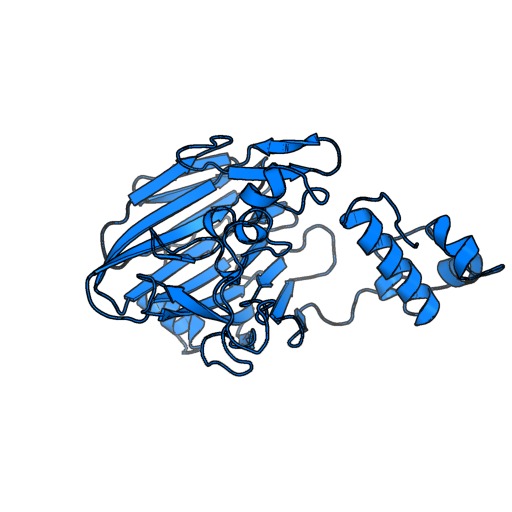21 17.854 3.033 1.00 76.75 143 ARG A C 1
ATOM 1103 O O . ARG A 1 143 ? 3.626 17.363 4.118 1.00 76.75 143 ARG A O 1
ATOM 1110 N N . LEU A 1 144 ? 3.038 17.959 2.044 1.00 81.50 144 LEU A N 1
ATOM 1111 C CA . LEU A 1 144 ? 1.702 17.388 2.126 1.00 81.50 144 LEU A CA 1
ATOM 1112 C C . LEU A 1 144 ? 1.769 15.878 1.908 1.00 81.50 144 LEU A C 1
ATOM 1114 O O . LEU A 1 144 ? 1.270 15.115 2.728 1.00 81.50 144 LEU A O 1
ATOM 1118 N N . LEU A 1 145 ? 2.402 15.479 0.806 1.00 86.38 145 LEU A N 1
ATOM 1119 C CA . LEU A 1 145 ? 2.465 14.102 0.329 1.00 86.38 145 LEU A CA 1
ATOM 1120 C C . LEU A 1 145 ? 3.469 13.240 1.100 1.00 86.38 145 LEU A C 1
ATOM 1122 O O . LEU A 1 145 ? 3.456 12.030 0.926 1.00 86.38 145 LEU A O 1
ATOM 1126 N N . SER A 1 146 ? 4.302 13.841 1.953 1.00 81.69 146 SER A N 1
ATOM 1127 C CA . SER A 1 146 ? 5.226 13.138 2.844 1.00 81.69 146 SER A CA 1
ATOM 1128 C C . SER A 1 146 ? 4.610 12.682 4.163 1.00 81.69 146 SER A C 1
ATOM 1130 O O . SER A 1 146 ? 5.289 12.022 4.939 1.00 81.69 146 SER A O 1
ATOM 1132 N N . ARG A 1 147 ? 3.360 13.043 4.471 1.00 82.88 147 ARG A N 1
ATOM 1133 C CA . ARG A 1 147 ? 2.727 12.706 5.756 1.00 82.88 147 ARG A CA 1
ATOM 1134 C C . ARG A 1 147 ? 2.011 11.369 5.683 1.00 82.88 147 ARG A C 1
ATOM 1136 O O . ARG A 1 147 ? 1.201 11.180 4.779 1.00 82.88 147 ARG A O 1
ATOM 1143 N N . ILE A 1 148 ? 2.150 10.530 6.711 1.00 85.44 148 ILE A N 1
ATOM 1144 C CA . ILE A 1 148 ? 1.559 9.182 6.745 1.00 85.44 148 ILE A CA 1
ATOM 1145 C C . ILE A 1 148 ? 0.043 9.147 6.470 1.00 85.44 148 ILE A C 1
ATOM 1147 O O . ILE A 1 148 ? -0.458 8.213 5.848 1.00 85.44 148 ILE A O 1
ATOM 1151 N N . GLY A 1 149 ? -0.705 10.198 6.834 1.00 86.06 149 GLY A N 1
ATOM 1152 C CA . GLY A 1 149 ? -2.131 10.345 6.497 1.00 86.06 149 GLY A CA 1
ATOM 1153 C C . GLY A 1 149 ? -2.479 10.442 4.997 1.00 86.06 149 GLY A C 1
ATOM 1154 O O . GLY A 1 149 ? -3.668 10.421 4.657 1.00 86.06 149 GLY A O 1
ATOM 1155 N N . TYR A 1 150 ? -1.480 10.568 4.119 1.00 88.31 150 TYR A N 1
ATOM 1156 C CA . TYR A 1 150 ? -1.598 10.548 2.654 1.00 88.31 150 TYR A CA 1
ATOM 1157 C C . TYR A 1 150 ? -1.253 9.196 2.031 1.00 88.31 150 TYR A C 1
ATOM 1159 O O . TYR A 1 150 ? -1.461 9.013 0.835 1.00 88.31 150 TYR A O 1
ATOM 1167 N N . HIS A 1 151 ? -0.780 8.249 2.835 1.00 91.88 151 HIS A N 1
ATOM 1168 C CA . HIS A 1 151 ? -0.391 6.919 2.396 1.00 91.88 151 HIS A CA 1
ATOM 1169 C C . HIS A 1 151 ? -1.462 5.889 2.754 1.00 91.88 151 HIS A C 1
ATOM 1171 O O . HIS A 1 151 ? -2.323 6.115 3.613 1.00 91.88 151 HIS A O 1
ATOM 1177 N N . SER A 1 152 ? -1.399 4.723 2.113 1.00 95.94 152 SER A N 1
ATOM 1178 C CA . SER A 1 152 ? -2.283 3.601 2.432 1.00 95.94 152 SER A CA 1
ATOM 1179 C C . SER A 1 152 ? -1.786 2.848 3.673 1.00 95.94 152 SER A C 1
ATOM 1181 O O . SER A 1 152 ? -1.389 1.682 3.604 1.00 95.94 152 SER A O 1
ATOM 1183 N N . ALA A 1 153 ? -1.751 3.539 4.813 1.00 93.31 153 ALA A N 1
ATOM 1184 C CA . ALA A 1 153 ? -1.113 3.097 6.049 1.00 93.31 153 ALA A CA 1
ATOM 1185 C C . ALA A 1 153 ? -2.039 3.238 7.278 1.00 93.31 153 ALA A C 1
ATOM 1187 O O . ALA A 1 153 ? -2.948 4.081 7.284 1.00 93.31 153 ALA A O 1
ATOM 1188 N N . PRO A 1 154 ? -1.834 2.424 8.334 1.00 94.00 154 PRO A N 1
ATOM 1189 C CA . PRO A 1 154 ? -2.548 2.547 9.596 1.00 94.00 154 PRO A CA 1
ATOM 1190 C C . PRO A 1 154 ? -1.831 3.521 10.536 1.00 94.00 154 PRO A C 1
ATOM 1192 O O . PRO A 1 154 ? -0.606 3.666 10.486 1.00 94.00 154 PRO A O 1
ATOM 1195 N N . ARG A 1 155 ? -2.578 4.177 11.427 1.00 91.25 155 ARG A N 1
ATOM 1196 C CA . ARG A 1 155 ? -2.023 5.087 12.443 1.00 91.25 155 ARG A CA 1
ATOM 1197 C C . ARG A 1 155 ? -2.968 5.314 13.615 1.00 91.25 155 ARG A C 1
ATOM 1199 O O . ARG A 1 155 ? -4.129 4.908 13.586 1.00 91.25 155 ARG A O 1
ATOM 1206 N N . LEU A 1 156 ? -2.462 6.012 14.627 1.00 91.06 156 LEU A N 1
ATOM 1207 C CA . LEU A 1 156 ? -3.294 6.646 15.645 1.00 91.06 156 LEU A CA 1
ATOM 1208 C C . LEU A 1 156 ? -3.678 8.059 15.180 1.00 91.06 156 LEU A C 1
ATOM 1210 O O . LEU A 1 156 ? -2.860 8.796 14.614 1.00 91.06 156 LEU A O 1
ATOM 1214 N N . GLN A 1 157 ? -4.928 8.465 15.403 1.00 87.25 157 GLN A N 1
ATOM 1215 C CA . GLN A 1 157 ? -5.322 9.849 15.155 1.00 87.25 157 GLN A CA 1
ATOM 1216 C C . GLN A 1 157 ? -4.621 10.769 16.160 1.00 87.25 157 GLN A C 1
ATOM 1218 O O . GLN A 1 157 ? -4.605 10.503 17.358 1.00 87.25 157 GLN A O 1
ATOM 1223 N N . GLY A 1 158 ? -4.078 11.881 15.661 1.00 78.69 158 GLY A N 1
ATOM 1224 C CA . GLY A 1 158 ? -3.311 12.824 16.480 1.00 78.69 158 GLY A CA 1
ATOM 1225 C C . GLY A 1 158 ? -1.847 12.426 16.655 1.00 78.69 158 GLY A C 1
ATOM 1226 O O . GLY A 1 158 ? -1.105 13.176 17.283 1.00 78.69 158 GLY A O 1
ATOM 1227 N N . GLU A 1 159 ? -1.423 11.304 16.059 1.00 80.00 159 GLU A N 1
ATOM 1228 C CA . GLU A 1 159 ? -0.009 10.953 15.960 1.00 80.00 159 GLU A CA 1
ATOM 1229 C C . GLU A 1 159 ? 0.772 12.141 15.360 1.00 80.00 159 GLU A C 1
ATOM 1231 O O . GLU A 1 159 ? 0.345 12.666 14.320 1.00 80.00 159 GLU A O 1
ATOM 1236 N N . PRO A 1 160 ? 1.856 12.601 16.015 1.00 71.38 160 PRO A N 1
ATOM 1237 C CA . PRO A 1 160 ? 2.694 13.683 15.515 1.00 71.38 160 PRO A CA 1
ATOM 1238 C C . PRO A 1 160 ? 3.254 13.338 14.137 1.00 71.38 160 PRO A C 1
ATOM 1240 O O . PRO A 1 160 ? 3.863 12.291 13.962 1.00 71.38 160 PRO A O 1
ATOM 1243 N N . GLU A 1 161 ? 3.075 14.230 13.169 1.00 71.44 161 GLU A N 1
ATOM 1244 C CA . GLU A 1 161 ? 3.597 14.060 11.813 1.00 71.44 161 GLU A CA 1
ATOM 1245 C C . GLU A 1 161 ? 4.492 15.243 11.434 1.00 71.44 161 GLU A C 1
ATOM 1247 O O . GLU A 1 161 ? 4.173 16.379 11.808 1.00 71.44 161 GLU A O 1
ATOM 1252 N N . PRO A 1 162 ? 5.524 15.019 10.604 1.00 62.06 162 PRO A N 1
ATOM 1253 C CA . PRO A 1 162 ? 6.053 13.716 10.178 1.00 62.06 162 PRO A CA 1
ATOM 1254 C C . PRO A 1 162 ? 6.859 12.999 11.276 1.00 62.06 162 PRO A C 1
ATOM 1256 O O . PRO A 1 162 ? 7.520 13.631 12.103 1.00 62.06 162 PRO A O 1
ATOM 1259 N N . LEU A 1 163 ? 6.813 11.663 11.279 1.00 57.16 163 LEU A N 1
ATOM 1260 C CA . LEU A 1 163 ? 7.427 10.811 12.310 1.00 57.16 163 LEU A CA 1
ATOM 1261 C C . LEU A 1 163 ? 8.959 10.747 12.258 1.00 57.16 163 LEU A C 1
ATOM 1263 O O . LEU A 1 163 ? 9.594 10.359 13.238 1.00 57.16 163 LEU A O 1
ATOM 1267 N N . ILE A 1 164 ? 9.553 11.182 11.146 1.00 51.38 164 ILE A N 1
ATOM 1268 C CA . ILE A 1 164 ? 11.003 11.186 10.878 1.00 51.38 164 ILE A CA 1
ATOM 1269 C C . ILE A 1 164 ? 11.793 11.969 11.941 1.00 51.38 164 ILE A C 1
ATOM 1271 O O . ILE A 1 164 ? 12.983 11.737 12.138 1.00 51.38 164 ILE A O 1
ATOM 1275 N N . TYR A 1 165 ? 11.131 12.854 12.690 1.00 47.59 165 TYR A N 1
ATOM 1276 C CA . TYR A 1 165 ? 11.750 13.617 13.773 1.00 47.59 165 TYR A CA 1
ATOM 1277 C C . TYR A 1 165 ? 12.003 12.824 15.055 1.00 47.59 165 TYR A C 1
ATOM 1279 O O . TYR A 1 165 ? 12.575 13.378 15.989 1.00 47.59 165 TYR A O 1
ATOM 1287 N N . ARG A 1 166 ? 11.601 11.553 15.131 1.00 51.09 166 ARG A N 1
ATOM 1288 C CA . ARG A 1 166 ? 11.932 10.672 16.255 1.00 51.09 166 ARG A CA 1
ATOM 1289 C C . ARG A 1 166 ? 12.826 9.561 15.753 1.00 51.09 166 ARG A C 1
ATOM 1291 O O . ARG A 1 166 ? 12.358 8.470 15.438 1.00 51.09 166 ARG A O 1
ATOM 1298 N N . ALA A 1 167 ? 14.113 9.878 15.639 1.00 45.97 167 ALA A N 1
ATOM 1299 C CA . ALA A 1 167 ? 15.128 8.885 15.342 1.00 45.97 167 ALA A CA 1
ATOM 1300 C C . ALA A 1 167 ? 15.039 7.787 16.408 1.00 45.97 167 ALA A C 1
ATOM 1302 O O . ALA A 1 167 ? 15.212 8.044 17.600 1.00 45.97 167 ALA A O 1
ATOM 1303 N N . LEU A 1 168 ? 14.697 6.578 15.981 1.00 48.94 168 LEU A N 1
ATOM 1304 C CA . LEU A 1 168 ? 14.845 5.410 16.828 1.00 48.94 168 LEU A CA 1
ATOM 1305 C C . LEU A 1 168 ? 16.291 4.916 16.680 1.00 48.94 168 LEU A C 1
ATOM 1307 O O . LEU A 1 168 ? 16.846 5.015 15.587 1.00 48.94 168 LEU A O 1
ATOM 1311 N N . PRO A 1 169 ? 16.920 4.399 17.746 1.00 48.84 169 PRO A N 1
ATOM 1312 C CA . PRO A 1 169 ? 18.236 3.788 17.629 1.00 48.84 169 PRO A CA 1
ATOM 1313 C C . PRO A 1 169 ? 18.238 2.686 16.559 1.00 48.84 169 PRO A C 1
ATOM 1315 O O . PRO A 1 169 ? 17.242 1.975 16.384 1.00 48.84 169 PRO A O 1
ATOM 1318 N N . GLU A 1 170 ? 19.364 2.505 15.872 1.00 49.22 170 GLU A N 1
ATOM 1319 C CA . GLU A 1 170 ? 19.572 1.333 15.020 1.00 49.22 170 GLU A CA 1
ATOM 1320 C C . GLU A 1 170 ? 19.305 0.048 15.830 1.00 49.22 170 GLU A C 1
ATOM 1322 O O . GLU A 1 170 ? 19.711 -0.072 16.987 1.00 49.22 170 GLU A O 1
ATOM 1327 N N . GLY A 1 171 ? 18.540 -0.892 15.266 1.00 48.03 171 GLY A N 1
ATOM 1328 C CA . GLY A 1 171 ? 18.118 -2.107 15.974 1.00 48.03 171 GLY A CA 1
ATOM 1329 C C . GLY A 1 171 ? 16.942 -1.936 16.951 1.00 48.03 171 GLY A C 1
ATOM 1330 O O . GLY A 1 171 ? 16.566 -2.908 17.612 1.00 48.03 171 GLY A O 1
ATOM 1331 N N . HIS A 1 172 ? 16.314 -0.753 17.041 1.00 47.88 172 HIS A N 1
ATOM 1332 C CA . HIS A 1 172 ? 15.120 -0.568 17.871 1.00 47.88 172 HIS A CA 1
ATOM 1333 C C . HIS A 1 172 ? 14.001 -1.548 17.448 1.00 47.88 172 HIS A C 1
ATOM 1335 O O . HIS A 1 172 ? 13.692 -1.649 16.258 1.00 47.88 172 HIS A O 1
ATOM 1341 N N . PRO A 1 173 ? 13.308 -2.226 18.387 1.00 45.06 173 PRO A N 1
ATOM 1342 C CA . PRO A 1 173 ? 12.269 -3.222 18.082 1.00 45.06 173 PRO A CA 1
ATOM 1343 C C . PRO A 1 173 ? 11.096 -2.715 17.228 1.00 45.06 173 PRO A C 1
ATOM 1345 O O . PRO A 1 173 ? 10.323 -3.516 16.706 1.00 45.06 173 PRO A O 1
ATOM 1348 N N . ALA A 1 174 ? 10.953 -1.395 17.117 1.00 44.09 174 ALA A N 1
ATOM 1349 C CA . ALA A 1 174 ? 9.938 -0.724 16.313 1.00 44.09 174 ALA A CA 1
ATOM 1350 C C . ALA A 1 174 ? 10.400 -0.377 14.883 1.00 44.09 174 ALA A C 1
ATOM 1352 O O . ALA A 1 174 ? 9.570 0.010 14.074 1.00 44.09 174 ALA A O 1
ATOM 1353 N N . CYS A 1 175 ? 11.682 -0.556 14.555 1.00 49.84 175 CYS A N 1
ATOM 1354 C CA . CYS A 1 175 ? 12.244 -0.497 13.201 1.00 49.84 175 CYS A CA 1
ATOM 1355 C C . CYS A 1 175 ? 12.456 -1.919 12.663 1.00 49.84 175 CYS A C 1
ATOM 1357 O O . CYS A 1 175 ? 13.549 -2.271 12.226 1.00 49.84 175 CYS A O 1
ATOM 1359 N N . ARG A 1 176 ? 11.448 -2.794 12.770 1.00 54.59 176 ARG A N 1
ATOM 1360 C CA . ARG A 1 176 ? 11.621 -4.173 12.297 1.00 54.59 176 ARG A CA 1
ATOM 1361 C C . ARG A 1 176 ? 11.470 -4.254 10.786 1.00 54.59 176 ARG A C 1
ATOM 1363 O O . ARG A 1 176 ? 10.462 -3.827 10.225 1.00 54.59 176 ARG A O 1
ATOM 1370 N N . GLU A 1 177 ? 12.479 -4.886 10.194 1.00 70.38 177 GLU A N 1
ATOM 1371 C CA . GLU A 1 177 ? 12.564 -5.371 8.821 1.00 70.38 177 GLU A CA 1
ATOM 1372 C C . GLU A 1 177 ? 11.229 -5.932 8.322 1.00 70.38 177 GLU A C 1
ATOM 1374 O O . GLU A 1 177 ? 10.548 -6.696 9.019 1.00 70.38 177 GLU A O 1
ATOM 1379 N N . VAL A 1 178 ? 10.875 -5.591 7.082 1.00 85.00 178 VAL A N 1
ATOM 1380 C CA . VAL A 1 178 ? 9.825 -6.312 6.363 1.00 85.00 178 VAL A CA 1
ATOM 1381 C C . VAL A 1 178 ? 10.247 -7.772 6.274 1.00 85.00 178 VAL A C 1
ATOM 1383 O O . VAL A 1 178 ? 11.342 -8.091 5.823 1.00 85.00 178 VAL A O 1
ATOM 1386 N N . ARG A 1 179 ? 9.368 -8.674 6.690 1.00 91.31 179 ARG A N 1
ATOM 1387 C CA . ARG A 1 179 ? 9.524 -10.114 6.503 1.00 91.31 179 ARG A CA 1
ATOM 1388 C C . ARG A 1 179 ? 8.612 -10.561 5.381 1.00 91.31 179 ARG A C 1
ATOM 1390 O O . ARG A 1 179 ? 7.505 -10.051 5.240 1.00 91.31 179 ARG A O 1
ATOM 1397 N N . MET A 1 180 ? 9.069 -11.543 4.618 1.00 94.56 180 MET A N 1
ATOM 1398 C CA . MET A 1 180 ? 8.302 -12.161 3.545 1.00 94.56 180 MET A CA 1
ATOM 1399 C C . MET A 1 180 ? 8.284 -13.671 3.764 1.00 94.56 180 MET A C 1
ATOM 1401 O O . MET A 1 180 ? 9.334 -14.281 3.952 1.00 94.56 180 MET A O 1
ATOM 1405 N N . GLN A 1 181 ? 7.098 -14.270 3.757 1.00 95.06 181 GLN A N 1
ATOM 1406 C CA . GLN A 1 181 ? 6.912 -15.709 3.901 1.00 95.06 181 GLN A CA 1
ATOM 1407 C C . GLN A 1 181 ? 5.941 -16.220 2.845 1.00 95.06 181 GLN A C 1
ATOM 1409 O O . GLN A 1 181 ? 4.908 -15.609 2.578 1.00 95.06 181 GLN A O 1
ATOM 1414 N N . GLU A 1 182 ? 6.243 -17.376 2.268 1.00 93.12 182 GLU A N 1
ATOM 1415 C CA . GLU A 1 182 ? 5.303 -18.051 1.382 1.00 93.12 182 GLU A CA 1
ATOM 1416 C C . GLU A 1 182 ? 4.157 -18.669 2.186 1.00 93.12 182 GLU A C 1
ATOM 1418 O O . GLU A 1 182 ? 4.325 -19.136 3.321 1.00 93.12 182 GLU A O 1
ATOM 1423 N N . ARG A 1 183 ? 2.966 -18.629 1.595 1.00 90.75 183 ARG A N 1
ATOM 1424 C CA . ARG A 1 183 ? 1.743 -19.224 2.126 1.00 90.75 183 ARG A CA 1
ATOM 1425 C C . ARG A 1 183 ? 1.006 -19.933 1.002 1.00 90.75 183 ARG A C 1
ATOM 1427 O O . ARG A 1 183 ? 1.253 -19.697 -0.179 1.00 90.75 183 ARG A O 1
ATOM 1434 N N . GLU A 1 184 ? 0.078 -20.802 1.373 1.00 85.50 184 GLU A N 1
ATOM 1435 C CA . GLU A 1 184 ? -0.749 -21.498 0.396 1.00 85.50 184 GLU A CA 1
ATOM 1436 C C . GLU A 1 184 ? -1.525 -20.496 -0.482 1.00 85.50 184 GLU A C 1
ATOM 1438 O O . GLU A 1 184 ? -2.373 -19.728 -0.018 1.00 85.50 184 GLU A O 1
ATOM 1443 N N . GLY A 1 185 ? -1.206 -20.491 -1.777 1.00 85.94 185 GLY A N 1
ATOM 1444 C CA . GLY A 1 185 ? -1.822 -19.598 -2.755 1.00 85.94 185 GLY A CA 1
ATOM 1445 C C . GLY A 1 185 ? -1.485 -18.114 -2.575 1.00 85.94 185 GLY A C 1
ATOM 1446 O O . GLY A 1 185 ? -2.287 -17.281 -2.995 1.00 85.94 185 GLY A O 1
ATOM 1447 N N . GLY A 1 186 ? -0.363 -17.761 -1.931 1.00 94.56 186 GLY A N 1
ATOM 1448 C CA . GLY A 1 186 ? 0.041 -16.361 -1.802 1.00 94.56 186 GLY A CA 1
ATOM 1449 C C . GLY A 1 186 ? 1.337 -16.095 -1.036 1.00 94.56 186 GLY A C 1
ATOM 1450 O O . GLY A 1 186 ? 2.140 -16.987 -0.765 1.00 94.56 186 GLY A O 1
ATOM 1451 N N . VAL A 1 187 ? 1.540 -14.825 -0.691 1.00 96.94 187 VAL A N 1
ATOM 1452 C CA . VAL A 1 187 ? 2.705 -14.338 0.062 1.00 96.94 187 VAL A CA 1
ATOM 1453 C C . VAL A 1 187 ? 2.221 -13.508 1.245 1.00 96.94 187 VAL A C 1
ATOM 1455 O O . VAL A 1 187 ? 1.358 -12.645 1.086 1.00 96.94 187 VAL A O 1
ATOM 1458 N N . LEU A 1 188 ? 2.774 -13.782 2.424 1.00 97.62 188 LEU A N 1
ATOM 1459 C CA . LEU A 1 188 ? 2.584 -12.996 3.636 1.00 97.62 188 LEU A CA 1
ATOM 1460 C C . LEU A 1 188 ? 3.760 -12.036 3.805 1.00 97.62 188 LEU A C 1
ATOM 1462 O O . LEU A 1 188 ? 4.905 -12.472 3.943 1.00 97.62 188 LEU A O 1
ATOM 1466 N N . PHE A 1 189 ? 3.465 -10.743 3.846 1.00 96.56 189 PHE A N 1
ATOM 1467 C CA . PHE A 1 189 ? 4.392 -9.721 4.305 1.00 96.56 189 PHE A CA 1
ATOM 1468 C C . PHE A 1 189 ? 4.063 -9.330 5.742 1.00 96.56 189 PHE A C 1
ATOM 1470 O O . PHE A 1 189 ? 2.895 -9.139 6.062 1.00 96.56 189 PHE A O 1
ATOM 1477 N N . SER A 1 190 ? 5.078 -9.163 6.583 1.00 94.00 190 SER A N 1
ATOM 1478 C CA . SER A 1 190 ? 4.916 -8.693 7.962 1.00 94.00 190 SER A CA 1
ATOM 1479 C C . SER A 1 190 ? 5.893 -7.564 8.233 1.00 94.00 190 SER A C 1
ATOM 1481 O O . SER A 1 190 ? 7.086 -7.714 7.982 1.00 94.00 190 SER A O 1
ATOM 1483 N N . ALA A 1 191 ? 5.414 -6.453 8.772 1.00 90.06 191 ALA A N 1
ATOM 1484 C CA . ALA A 1 191 ? 6.242 -5.311 9.132 1.00 90.06 191 ALA A CA 1
ATOM 1485 C C . ALA A 1 191 ? 5.746 -4.681 10.436 1.00 90.06 191 ALA A C 1
ATOM 1487 O O . ALA A 1 191 ? 4.621 -4.919 10.879 1.00 90.06 191 ALA A O 1
ATOM 1488 N N . THR A 1 192 ? 6.605 -3.922 11.110 1.00 86.31 192 THR A N 1
ATOM 1489 C CA . THR A 1 192 ? 6.254 -3.232 12.359 1.00 86.31 192 THR A CA 1
ATOM 1490 C C . THR A 1 192 ? 6.798 -1.816 12.325 1.00 86.31 192 THR A C 1
ATOM 1492 O O . THR A 1 192 ? 7.904 -1.604 11.832 1.00 86.31 192 THR A O 1
ATOM 1495 N N . ARG A 1 193 ? 6.034 -0.867 12.868 1.00 84.00 193 ARG A N 1
ATOM 1496 C CA . ARG A 1 193 ? 6.505 0.491 13.159 1.00 84.00 193 ARG A CA 1
ATOM 1497 C C . ARG A 1 193 ? 6.142 0.899 14.584 1.00 84.00 193 ARG A C 1
ATOM 1499 O O . ARG A 1 193 ? 5.262 0.290 15.190 1.00 84.00 193 ARG A O 1
ATOM 1506 N N . ALA A 1 194 ? 6.773 1.949 15.098 1.00 80.94 194 ALA A N 1
ATOM 1507 C CA . ALA A 1 194 ? 6.276 2.639 16.287 1.00 80.94 194 ALA A CA 1
ATOM 1508 C C . ALA A 1 194 ? 5.086 3.528 15.909 1.00 80.94 194 ALA A C 1
ATOM 1510 O O . ALA A 1 194 ? 5.139 4.217 14.888 1.00 80.94 194 ALA A O 1
ATOM 1511 N N . VAL A 1 195 ? 4.054 3.531 16.749 1.00 82.00 195 VAL A N 1
ATOM 1512 C CA . VAL A 1 195 ? 2.994 4.541 16.779 1.00 82.00 195 VAL A CA 1
ATOM 1513 C C . VAL A 1 195 ? 3.081 5.362 18.051 1.00 82.00 195 VAL A C 1
ATOM 1515 O O . VAL A 1 195 ? 3.339 4.813 19.119 1.00 82.00 195 VAL A O 1
ATOM 1518 N N . TRP A 1 196 ? 2.822 6.662 17.959 1.00 79.12 196 TRP A N 1
ATOM 1519 C CA . TRP A 1 196 ? 2.970 7.571 19.097 1.00 79.12 196 TRP A CA 1
ATOM 1520 C C . TRP A 1 196 ? 1.625 8.134 19.552 1.00 79.12 196 TRP A C 1
ATOM 1522 O O . TRP A 1 196 ? 0.940 8.817 18.788 1.00 79.12 196 TRP A O 1
ATOM 1532 N N . LYS A 1 197 ? 1.262 7.897 20.819 1.00 75.25 197 LYS A N 1
ATOM 1533 C CA . LYS A 1 197 ? 0.085 8.525 21.452 1.00 75.25 197 LYS A CA 1
ATOM 1534 C C . LYS A 1 197 ? 0.367 9.964 21.894 1.00 75.25 197 LYS A C 1
ATOM 1536 O O . LYS A 1 197 ? -0.546 10.778 21.992 1.00 75.25 197 LYS A O 1
ATOM 1541 N N . GLY A 1 198 ? 1.637 10.278 22.139 1.00 70.81 198 GLY A N 1
ATOM 1542 C CA . GLY A 1 198 ? 2.101 11.581 22.603 1.00 70.81 198 GLY A CA 1
ATOM 1543 C C . GLY A 1 198 ? 3.612 11.748 22.419 1.00 70.81 198 GLY A C 1
ATOM 1544 O O . GLY A 1 198 ? 4.238 10.955 21.715 1.00 70.81 198 GLY A O 1
ATOM 1545 N N . PRO A 1 199 ? 4.227 12.791 23.002 1.00 65.62 199 PRO A N 1
ATOM 1546 C CA . PRO A 1 199 ? 5.662 13.058 22.887 1.00 65.62 199 PRO A CA 1
ATOM 1547 C C . PRO A 1 199 ? 6.582 11.965 23.437 1.00 65.62 199 PRO A C 1
ATOM 1549 O O . PRO A 1 199 ? 7.662 11.770 22.892 1.00 65.62 199 PRO A O 1
ATOM 1552 N N . GLU A 1 200 ? 6.140 11.232 24.453 1.00 69.50 200 GLU A N 1
ATOM 1553 C CA . GLU A 1 200 ? 7.027 10.372 25.248 1.00 69.50 200 GLU A CA 1
ATOM 1554 C C . GLU A 1 200 ? 6.697 8.880 25.131 1.00 69.50 200 GLU A C 1
ATOM 1556 O O . GLU A 1 200 ? 7.504 8.036 25.506 1.00 69.50 200 GLU A O 1
ATOM 1561 N N . GLU A 1 201 ? 5.531 8.539 24.579 1.00 73.38 201 GLU A N 1
ATOM 1562 C CA . GLU A 1 201 ? 5.022 7.169 24.566 1.00 73.38 201 GLU A CA 1
ATOM 1563 C C . GLU A 1 201 ? 4.864 6.640 23.134 1.00 73.38 201 GLU A C 1
ATOM 1565 O O . GLU A 1 201 ? 4.078 7.175 22.341 1.00 73.38 201 GLU A O 1
ATOM 1570 N N . ALA A 1 202 ? 5.616 5.575 22.831 1.00 79.44 202 ALA A N 1
ATOM 1571 C CA . ALA A 1 202 ? 5.536 4.799 21.599 1.00 79.44 202 ALA A CA 1
ATOM 1572 C C . ALA A 1 202 ? 5.043 3.378 21.880 1.00 79.44 202 ALA A C 1
ATOM 1574 O O . ALA A 1 202 ? 5.525 2.712 22.797 1.00 79.44 202 ALA A O 1
ATOM 1575 N N . TRP A 1 203 ? 4.163 2.878 21.022 1.00 84.56 203 TRP A N 1
ATOM 1576 C CA . TRP A 1 203 ? 3.726 1.485 21.015 1.00 84.56 203 TRP A CA 1
ATOM 1577 C C . TRP A 1 203 ? 3.991 0.833 19.665 1.00 84.56 203 TRP A C 1
ATOM 1579 O O . TRP A 1 203 ? 4.228 1.512 18.668 1.00 84.56 203 TRP A O 1
ATOM 1589 N N . ALA A 1 204 ? 3.966 -0.495 19.620 1.00 85.88 204 ALA A N 1
ATOM 1590 C CA . ALA A 1 204 ? 4.147 -1.216 18.371 1.00 85.88 204 ALA A CA 1
ATOM 1591 C C . ALA A 1 204 ? 2.843 -1.247 17.561 1.00 85.88 204 ALA A C 1
ATOM 1593 O O . ALA A 1 204 ? 1.764 -1.522 18.084 1.00 85.88 204 ALA A O 1
ATOM 1594 N N . LEU A 1 205 ? 2.964 -1.003 16.260 1.00 90.75 205 LEU A N 1
ATOM 1595 C CA . LEU A 1 205 ? 1.940 -1.284 15.266 1.00 90.75 205 LEU A CA 1
ATOM 1596 C C . LEU A 1 205 ? 2.484 -2.342 14.316 1.00 90.75 205 LEU A C 1
ATOM 1598 O O . LEU A 1 205 ? 3.424 -2.083 13.559 1.00 90.75 205 LEU A O 1
ATOM 1602 N N . HIS A 1 206 ? 1.892 -3.529 14.360 1.00 93.12 206 HIS A N 1
ATOM 1603 C CA . HIS A 1 206 ? 2.222 -4.629 13.463 1.00 93.12 206 HIS A CA 1
ATOM 1604 C C . HIS A 1 206 ? 1.244 -4.652 12.294 1.00 93.12 206 HIS A C 1
ATOM 1606 O O . HIS A 1 206 ? 0.034 -4.637 12.513 1.00 93.12 206 HIS A O 1
ATOM 1612 N N . ARG A 1 207 ? 1.758 -4.759 11.070 1.00 95.62 207 ARG A N 1
ATOM 1613 C CA . ARG A 1 207 ? 0.958 -4.968 9.862 1.00 95.62 207 ARG A CA 1
ATOM 1614 C C . ARG A 1 207 ? 1.364 -6.271 9.195 1.00 95.62 207 ARG A C 1
ATOM 1616 O O . ARG A 1 207 ? 2.525 -6.443 8.826 1.00 95.62 207 ARG A O 1
ATOM 1623 N N . ASP A 1 208 ? 0.385 -7.142 8.997 1.00 97.00 208 ASP A N 1
ATOM 1624 C CA . ASP A 1 208 ? 0.491 -8.342 8.177 1.00 97.00 208 ASP A CA 1
ATOM 1625 C C . ASP A 1 208 ? -0.346 -8.155 6.901 1.00 97.00 208 ASP A C 1
ATOM 1627 O O . ASP A 1 208 ? -1.505 -7.750 6.977 1.00 97.00 208 ASP A O 1
ATOM 1631 N N . VAL A 1 209 ? 0.219 -8.454 5.730 1.00 98.25 209 VAL A N 1
ATOM 1632 C CA . VAL A 1 209 ? -0.456 -8.393 4.424 1.00 98.25 209 VAL A CA 1
ATOM 1633 C C . VAL A 1 209 ? -0.322 -9.738 3.726 1.00 98.25 209 VAL A C 1
ATOM 1635 O O . VAL A 1 209 ? 0.764 -10.106 3.281 1.00 98.25 209 VAL A O 1
ATOM 1638 N N . LEU A 1 210 ? -1.427 -10.467 3.597 1.00 98.25 210 LEU A N 1
ATOM 1639 C CA . LEU A 1 210 ? -1.501 -11.702 2.826 1.00 98.25 210 LEU A CA 1
ATOM 1640 C C . LEU A 1 210 ? -2.072 -11.413 1.438 1.00 98.25 210 LEU A C 1
ATOM 1642 O O . LEU A 1 210 ? -3.267 -11.157 1.276 1.00 98.25 210 LEU A O 1
ATOM 1646 N N . PHE A 1 211 ? -1.202 -11.474 0.434 1.00 98.38 211 PHE A N 1
ATOM 1647 C CA . PHE A 1 211 ? -1.532 -11.263 -0.970 1.00 98.38 211 PHE A CA 1
ATOM 1648 C C . PHE A 1 211 ? -1.766 -12.609 -1.667 1.00 98.38 211 PHE A C 1
ATOM 1650 O O . PHE A 1 211 ? -0.836 -13.409 -1.793 1.00 98.38 211 PHE A O 1
ATOM 1657 N N . ARG A 1 212 ? -3.004 -12.866 -2.114 1.00 97.25 212 ARG A N 1
ATOM 1658 C CA . ARG A 1 212 ? -3.430 -14.116 -2.775 1.00 97.25 212 ARG A CA 1
ATOM 1659 C C . ARG A 1 212 ? -4.070 -13.815 -4.133 1.00 97.25 212 ARG A C 1
ATOM 1661 O O . ARG A 1 212 ? -5.299 -13.844 -4.251 1.00 97.25 212 ARG A O 1
ATOM 1668 N N . PRO A 1 213 ? -3.271 -13.514 -5.168 1.00 95.25 213 PRO A N 1
ATOM 1669 C CA . PRO A 1 213 ? -3.804 -13.065 -6.450 1.00 95.25 213 PRO A CA 1
ATOM 1670 C C . PRO A 1 213 ? -4.644 -14.136 -7.159 1.00 95.25 213 PRO A C 1
ATOM 1672 O O . PRO A 1 213 ? -5.675 -13.806 -7.736 1.00 95.25 213 PRO A O 1
ATOM 1675 N N . GLN A 1 214 ? -4.304 -15.426 -7.038 1.00 94.00 214 GLN A N 1
ATOM 1676 C CA . GLN A 1 214 ? -5.112 -16.512 -7.620 1.00 94.00 214 GLN A CA 1
ATOM 1677 C C . GLN A 1 214 ? -6.495 -16.629 -6.961 1.00 94.00 214 GLN A C 1
ATOM 1679 O O . GLN A 1 214 ? -7.471 -16.967 -7.624 1.00 94.00 214 GLN A O 1
ATOM 1684 N N . ALA A 1 215 ? -6.590 -16.311 -5.666 1.00 95.25 215 ALA A N 1
ATOM 1685 C CA . ALA A 1 215 ? -7.854 -16.225 -4.932 1.00 95.25 215 ALA A CA 1
ATOM 1686 C C . ALA A 1 215 ? -8.486 -14.821 -5.000 1.00 95.25 215 ALA A C 1
ATOM 1688 O O . ALA A 1 215 ? -9.449 -14.547 -4.281 1.00 95.25 215 ALA A O 1
ATOM 1689 N N . LYS A 1 216 ? -7.916 -13.917 -5.809 1.00 97.00 216 LYS A N 1
ATOM 1690 C CA . LYS A 1 216 ? -8.352 -12.529 -5.998 1.00 97.00 216 LYS A CA 1
ATOM 1691 C C . LYS A 1 216 ? -8.629 -11.789 -4.693 1.00 97.00 216 LYS A C 1
ATOM 1693 O O . LYS A 1 216 ? -9.660 -11.133 -4.540 1.00 97.00 216 LYS A O 1
ATOM 1698 N N . THR A 1 217 ? -7.738 -11.968 -3.718 1.00 97.38 217 THR A N 1
ATOM 1699 C CA . THR A 1 217 ? -7.924 -11.448 -2.363 1.00 97.38 217 THR A CA 1
ATOM 1700 C C . THR A 1 217 ? -6.626 -10.886 -1.784 1.00 97.38 217 THR A C 1
ATOM 1702 O O . THR A 1 217 ? -5.554 -11.478 -1.930 1.00 97.38 217 THR A O 1
ATOM 1705 N N . VAL A 1 218 ? -6.739 -9.764 -1.073 1.00 98.38 218 VAL A N 1
ATOM 1706 C CA . VAL A 1 218 ? -5.728 -9.240 -0.147 1.00 98.38 218 VAL A CA 1
ATOM 1707 C C . VAL A 1 218 ? -6.345 -9.159 1.245 1.00 98.38 218 VAL A C 1
ATOM 1709 O O . VAL A 1 218 ? -7.446 -8.633 1.413 1.00 98.38 218 VAL A O 1
ATOM 1712 N N . ILE A 1 219 ? -5.634 -9.677 2.243 1.00 98.31 219 ILE A N 1
ATOM 1713 C CA . ILE A 1 219 ? -6.008 -9.566 3.654 1.00 98.31 219 ILE A CA 1
ATOM 1714 C C . ILE A 1 219 ? -4.944 -8.728 4.347 1.00 98.31 219 ILE A C 1
ATOM 1716 O O . ILE A 1 219 ? -3.764 -9.063 4.278 1.00 98.31 219 ILE A O 1
ATOM 1720 N N . VAL A 1 220 ? -5.360 -7.670 5.033 1.00 98.62 220 VAL A N 1
ATOM 1721 C CA . VAL A 1 220 ? -4.494 -6.868 5.899 1.00 98.62 220 VAL A CA 1
ATOM 1722 C C . VAL A 1 220 ? -4.955 -7.048 7.338 1.00 98.62 220 VAL A C 1
ATOM 1724 O O . VAL A 1 220 ? -6.150 -6.939 7.609 1.00 98.62 220 VAL A O 1
ATOM 1727 N N . ARG A 1 221 ? -4.018 -7.312 8.248 1.00 98.50 221 ARG A N 1
ATOM 1728 C CA . ARG A 1 221 ? -4.232 -7.335 9.698 1.00 98.50 221 ARG A CA 1
ATOM 1729 C C . ARG A 1 221 ? -3.313 -6.311 10.339 1.00 98.50 221 ARG A C 1
ATOM 1731 O O . ARG A 1 221 ? -2.094 -6.456 10.271 1.00 98.50 221 ARG A O 1
ATOM 1738 N N . ASP A 1 222 ? -3.912 -5.320 10.984 1.00 98.19 222 ASP A N 1
ATOM 1739 C CA . ASP A 1 222 ? -3.207 -4.282 11.726 1.00 98.19 222 ASP A CA 1
ATOM 1740 C C . ASP A 1 222 ? -3.445 -4.499 13.225 1.00 98.19 222 ASP A C 1
ATOM 1742 O O . ASP A 1 222 ? -4.585 -4.448 13.697 1.00 98.19 222 ASP A O 1
ATOM 1746 N N . ARG A 1 223 ? -2.371 -4.770 13.973 1.00 97.19 223 ARG A N 1
ATOM 1747 C CA . ARG A 1 223 ? -2.391 -4.966 15.429 1.00 97.19 223 ARG A CA 1
ATOM 1748 C C . ARG A 1 223 ? -1.739 -3.774 16.102 1.00 97.19 223 ARG A C 1
ATOM 1750 O O . ARG A 1 223 ? -0.546 -3.532 15.915 1.00 97.19 223 ARG A O 1
ATOM 1757 N N . PHE A 1 224 ? -2.536 -3.042 16.864 1.00 95.69 224 PHE A N 1
ATOM 1758 C CA . PHE A 1 224 ? -2.085 -1.920 17.667 1.00 95.69 224 PHE A CA 1
ATOM 1759 C C . PHE A 1 224 ? -1.852 -2.414 19.090 1.00 95.69 224 PHE A C 1
ATOM 1761 O O . PHE A 1 224 ? -2.797 -2.821 19.770 1.00 95.69 224 PHE A O 1
ATOM 1768 N N . GLU A 1 225 ? -0.603 -2.356 19.532 1.00 92.81 225 GLU A N 1
ATOM 1769 C CA . GLU A 1 225 ? -0.240 -2.553 20.930 1.00 92.81 225 GLU A CA 1
ATOM 1770 C C . GLU A 1 225 ? -0.454 -1.253 21.721 1.00 92.81 225 GLU A C 1
ATOM 1772 O O . GLU A 1 225 ? -0.584 -0.170 21.142 1.00 92.81 225 GLU A O 1
ATOM 1777 N N . GLY A 1 226 ? -0.484 -1.347 23.050 1.00 90.94 226 GLY A N 1
ATOM 1778 C CA . GLY A 1 226 ? -0.604 -0.188 23.936 1.00 90.94 226 GLY A CA 1
ATOM 1779 C C . GLY A 1 226 ? -1.648 -0.362 25.030 1.00 90.94 226 GLY A C 1
ATOM 1780 O O . GLY A 1 226 ? -2.130 -1.467 25.273 1.00 90.94 226 GLY A O 1
ATOM 1781 N N . GLN A 1 227 ? -1.988 0.742 25.701 1.00 91.81 227 GLN A N 1
ATOM 1782 C CA . GLN A 1 227 ? -2.920 0.750 26.832 1.00 91.81 227 GLN A CA 1
ATOM 1783 C C . GLN A 1 227 ? -3.948 1.890 26.755 1.00 91.81 227 GLN A C 1
ATOM 1785 O O . GLN A 1 227 ? -3.671 3.010 26.313 1.00 91.81 227 GLN A O 1
ATOM 1790 N N . GLY A 1 228 ? -5.148 1.614 27.265 1.00 93.25 228 GLY A N 1
ATOM 1791 C CA . GLY A 1 228 ? -6.253 2.571 27.316 1.00 93.25 228 GLY A CA 1
ATOM 1792 C C . GLY A 1 228 ? -6.948 2.755 25.967 1.00 93.25 228 GLY A C 1
ATOM 1793 O O . GLY A 1 228 ? -6.806 1.940 25.058 1.00 93.25 228 GLY A O 1
ATOM 1794 N N . GLU A 1 229 ? -7.734 3.821 25.845 1.00 94.62 229 GLU A N 1
ATOM 1795 C CA . GLU A 1 229 ? -8.447 4.128 24.606 1.00 94.62 229 GLU A CA 1
ATOM 1796 C C . GLU A 1 229 ? -7.587 4.950 23.646 1.00 94.62 229 GLU A C 1
ATOM 1798 O O . GLU A 1 229 ? -6.880 5.885 24.043 1.00 94.62 229 GLU A O 1
ATOM 1803 N N . ALA A 1 230 ? -7.677 4.609 22.365 1.00 93.69 230 ALA A N 1
ATOM 1804 C CA . ALA A 1 230 ? -7.074 5.363 21.283 1.00 93.69 230 ALA A CA 1
ATOM 1805 C C . ALA A 1 230 ? -7.983 5.349 20.052 1.00 93.69 230 ALA A C 1
ATOM 1807 O O . ALA A 1 230 ? -8.724 4.398 19.799 1.00 93.69 230 ALA A O 1
ATOM 1808 N N . MET A 1 231 ? -7.916 6.416 19.263 1.00 95.12 231 MET A N 1
ATOM 1809 C CA . MET A 1 231 ? -8.620 6.486 17.991 1.00 95.12 231 MET A CA 1
ATOM 1810 C C . MET A 1 231 ? -7.720 5.917 16.900 1.00 95.12 231 MET A C 1
ATOM 1812 O O . MET A 1 231 ? -6.783 6.576 16.450 1.00 95.12 231 MET A O 1
ATOM 1816 N N . VAL A 1 232 ? -7.989 4.672 16.519 1.00 95.75 232 VAL A N 1
ATOM 1817 C CA . VAL A 1 232 ? -7.250 3.969 15.471 1.00 95.75 232 VAL A CA 1
ATOM 1818 C C . VAL A 1 232 ? -7.831 4.317 14.109 1.00 95.75 232 VAL A C 1
ATOM 1820 O O . VAL A 1 232 ? -9.046 4.490 13.961 1.00 95.75 232 VAL A O 1
ATOM 1823 N N . GLU A 1 233 ? -6.977 4.394 13.097 1.00 94.06 233 GLU A N 1
ATOM 1824 C CA . GLU A 1 233 ? -7.409 4.600 11.723 1.00 94.06 233 GLU A CA 1
ATOM 1825 C C . GLU A 1 233 ? -6.563 3.821 10.719 1.00 94.06 233 GLU A C 1
ATOM 1827 O O . GLU A 1 233 ? -5.378 3.560 10.930 1.00 94.06 233 GLU A O 1
ATOM 1832 N N . THR A 1 234 ? -7.186 3.491 9.591 1.00 94.38 234 THR A N 1
ATOM 1833 C CA . THR A 1 234 ? -6.504 3.016 8.390 1.00 94.38 234 THR A CA 1
ATOM 1834 C C . THR A 1 234 ? -6.927 3.870 7.201 1.00 94.38 234 THR A C 1
ATOM 1836 O O . THR A 1 234 ? -8.119 4.131 6.994 1.00 94.38 234 THR A O 1
ATOM 1839 N N . ASN A 1 235 ? -5.935 4.368 6.467 1.00 94.38 235 ASN A N 1
ATOM 1840 C CA . ASN A 1 235 ? -6.122 5.198 5.285 1.00 94.38 235 ASN A CA 1
ATOM 1841 C C . ASN A 1 235 ? -5.874 4.360 4.030 1.00 94.38 235 ASN A C 1
ATOM 1843 O O . ASN A 1 235 ? -5.009 3.488 4.022 1.00 94.38 235 ASN A O 1
ATOM 1847 N N . LEU A 1 236 ? -6.632 4.642 2.972 1.00 96.62 236 LEU A N 1
ATOM 1848 C CA . LEU A 1 236 ? -6.479 4.067 1.640 1.00 96.62 236 LEU A CA 1
ATOM 1849 C C . LEU A 1 236 ? -6.443 5.209 0.630 1.00 96.62 236 LEU A C 1
ATOM 1851 O O . LEU A 1 236 ? -7.410 5.971 0.522 1.00 96.62 236 LEU A O 1
ATOM 1855 N N . LEU A 1 237 ? -5.342 5.323 -0.106 1.00 96.69 237 LEU A N 1
ATOM 1856 C CA . LEU A 1 237 ? -5.204 6.256 -1.216 1.00 96.69 237 LEU A CA 1
ATOM 1857 C C . LEU A 1 237 ? -5.448 5.502 -2.521 1.00 96.69 237 LEU A C 1
ATOM 1859 O O . LEU A 1 237 ? -4.620 4.710 -2.968 1.00 96.69 237 LEU A O 1
ATOM 1863 N N . LEU A 1 238 ? -6.619 5.719 -3.108 1.00 97.12 238 LEU A N 1
ATOM 1864 C CA . LEU A 1 238 ? -7.049 5.010 -4.307 1.00 97.12 238 LEU A CA 1
ATOM 1865 C C . LEU A 1 238 ? -6.554 5.729 -5.560 1.00 97.12 238 LEU A C 1
ATOM 1867 O O . LEU A 1 238 ? -6.300 6.936 -5.536 1.00 97.12 238 LEU A O 1
ATOM 1871 N N . ALA A 1 239 ? -6.428 5.004 -6.670 1.00 96.31 239 ALA A N 1
ATOM 1872 C CA . ALA A 1 239 ? -6.043 5.610 -7.937 1.00 96.31 239 ALA A CA 1
ATOM 1873 C C . ALA A 1 239 ? -7.119 6.599 -8.458 1.00 96.31 239 ALA A C 1
ATOM 1875 O O . ALA A 1 239 ? -8.308 6.413 -8.209 1.00 96.31 239 ALA A O 1
ATOM 1876 N N . PRO A 1 240 ? -6.757 7.634 -9.241 1.00 94.56 240 PRO A N 1
ATOM 1877 C CA . PRO A 1 240 ? -7.674 8.740 -9.577 1.00 94.56 240 PRO A CA 1
ATOM 1878 C C . PRO A 1 240 ? -8.897 8.376 -10.425 1.00 94.56 240 PRO A C 1
ATOM 1880 O O . PRO A 1 240 ? -9.854 9.148 -10.489 1.00 94.56 240 PRO A O 1
ATOM 1883 N N . HIS A 1 241 ? -8.829 7.244 -11.125 1.00 94.94 241 HIS A N 1
ATOM 1884 C CA . HIS A 1 241 ? -9.882 6.729 -12.001 1.00 94.94 241 HIS A CA 1
ATOM 1885 C C . HIS A 1 241 ? -10.814 5.741 -11.286 1.00 94.94 241 HIS A C 1
ATOM 1887 O O . HIS A 1 241 ? -11.699 5.183 -11.925 1.00 94.94 241 HIS A O 1
ATOM 1893 N N . ILE A 1 242 ? -10.567 5.485 -10.001 1.00 95.75 242 ILE A N 1
ATOM 1894 C CA . ILE A 1 242 ? -11.348 4.568 -9.191 1.00 95.75 242 ILE A CA 1
ATOM 1895 C C . ILE A 1 242 ? -12.552 5.300 -8.594 1.00 95.75 242 ILE A C 1
ATOM 1897 O O . ILE A 1 242 ? -12.404 6.273 -7.845 1.00 95.75 242 ILE A O 1
ATOM 1901 N N . ASP A 1 243 ? -13.736 4.764 -8.868 1.00 94.12 243 ASP A N 1
ATOM 1902 C CA . ASP A 1 243 ? -14.996 5.182 -8.272 1.00 94.12 243 ASP A CA 1
ATOM 1903 C C . ASP A 1 243 ? -15.336 4.326 -7.049 1.00 94.12 243 ASP A C 1
ATOM 1905 O O . ASP A 1 243 ? -15.098 3.115 -7.018 1.00 94.12 243 ASP A O 1
ATOM 1909 N N . ILE A 1 244 ? -15.919 4.962 -6.032 1.00 94.06 244 ILE A N 1
ATOM 1910 C CA . ILE A 1 244 ? -16.232 4.339 -4.743 1.00 94.06 244 ILE A CA 1
ATOM 1911 C C . ILE A 1 244 ? -17.718 4.500 -4.465 1.00 94.06 244 ILE A C 1
ATOM 1913 O O . ILE A 1 244 ? -18.236 5.615 -4.426 1.00 94.06 244 ILE A O 1
ATOM 1917 N N . LEU A 1 245 ? -18.386 3.384 -4.196 1.00 93.31 245 LEU A N 1
ATOM 1918 C CA . LEU A 1 245 ? -19.751 3.355 -3.697 1.00 93.31 245 LEU A CA 1
ATOM 1919 C C . LEU A 1 245 ? -19.754 2.757 -2.290 1.00 93.31 245 LEU A C 1
ATOM 1921 O O . LEU A 1 245 ? -19.541 1.556 -2.107 1.00 93.31 245 LEU A O 1
ATOM 1925 N N . MET A 1 246 ? -20.004 3.602 -1.293 1.00 92.00 246 MET A N 1
ATOM 1926 C CA . MET A 1 246 ? -20.147 3.167 0.095 1.00 92.00 246 MET A CA 1
ATOM 1927 C C . MET A 1 246 ? -21.412 2.326 0.267 1.00 92.00 246 MET A C 1
ATOM 1929 O O . MET A 1 246 ? -22.457 2.623 -0.313 1.00 92.00 246 MET A O 1
ATOM 1933 N N . ARG A 1 247 ? -21.324 1.280 1.086 1.00 85.25 247 ARG A N 1
ATOM 1934 C CA . ARG A 1 247 ? -22.428 0.363 1.378 1.00 85.25 247 ARG A CA 1
ATOM 1935 C C . ARG A 1 247 ? -22.903 0.515 2.822 1.00 85.25 247 ARG A C 1
ATOM 1937 O O . ARG A 1 247 ? -22.189 1.024 3.682 1.00 85.25 247 ARG A O 1
ATOM 1944 N N . GLY A 1 248 ? -24.111 0.021 3.099 1.00 76.31 248 GLY A N 1
ATOM 1945 C CA . GLY A 1 248 ? -24.686 0.014 4.450 1.00 76.31 248 GLY A CA 1
ATOM 1946 C C . GLY A 1 248 ? -23.936 -0.871 5.456 1.00 76.31 248 GLY A C 1
ATOM 1947 O O . GLY A 1 248 ? -24.090 -0.678 6.657 1.00 76.31 248 GLY A O 1
ATOM 1948 N N . ASP A 1 249 ? -23.094 -1.797 4.982 1.00 77.25 249 ASP A N 1
ATOM 1949 C CA . ASP A 1 249 ? -22.218 -2.647 5.802 1.00 77.25 249 ASP A CA 1
ATOM 1950 C C . ASP A 1 249 ? -20.870 -1.980 6.135 1.00 77.25 249 ASP A C 1
ATOM 1952 O O . ASP A 1 249 ? -19.960 -2.643 6.626 1.00 77.25 249 ASP A O 1
ATOM 1956 N N . MET A 1 250 ? -20.733 -0.674 5.865 1.00 85.12 250 MET A N 1
ATOM 1957 C CA . MET A 1 250 ? -19.517 0.129 6.062 1.00 85.12 250 MET A CA 1
ATOM 1958 C C . MET A 1 250 ? -18.328 -0.264 5.170 1.00 85.12 250 MET A C 1
ATOM 1960 O O . MET A 1 250 ? -17.293 0.406 5.204 1.00 85.12 250 MET A O 1
ATOM 1964 N N . GLY A 1 251 ? -18.478 -1.289 4.329 1.00 90.75 251 GLY A N 1
ATOM 1965 C CA . GLY A 1 251 ? -17.584 -1.545 3.211 1.00 90.75 251 GLY A CA 1
ATOM 1966 C C . GLY A 1 251 ? -17.872 -0.623 2.030 1.00 90.75 251 GLY A C 1
ATOM 1967 O O . GLY A 1 251 ? -18.760 0.236 2.060 1.00 90.75 251 GLY A O 1
ATOM 1968 N N . CYS A 1 252 ? -17.125 -0.812 0.952 1.00 94.19 252 CYS A N 1
ATOM 1969 C CA . CYS A 1 252 ? -17.405 -0.156 -0.315 1.00 94.19 252 CYS A CA 1
ATOM 1970 C C . CYS A 1 252 ? -17.246 -1.106 -1.501 1.00 94.19 252 CYS A C 1
ATOM 1972 O O . CYS A 1 252 ? -16.470 -2.066 -1.472 1.00 94.19 252 CYS A O 1
ATOM 1974 N N . LEU A 1 253 ? -18.024 -0.825 -2.545 1.00 94.44 253 LEU A N 1
ATOM 1975 C CA . LEU A 1 253 ? -17.739 -1.297 -3.890 1.00 94.44 253 LEU A CA 1
ATOM 1976 C C . LEU A 1 253 ? -16.793 -0.303 -4.539 1.00 94.44 253 LEU A C 1
ATOM 1978 O O . LEU A 1 253 ? -16.984 0.910 -4.438 1.00 94.44 253 LEU A O 1
ATOM 1982 N N . VAL A 1 254 ? -15.801 -0.837 -5.227 1.00 94.69 254 VAL A N 1
ATOM 1983 C CA . VAL A 1 254 ? -14.794 -0.067 -5.928 1.00 94.69 254 VAL A CA 1
ATOM 1984 C C . VAL A 1 254 ? -14.818 -0.466 -7.395 1.00 94.69 254 VAL A C 1
ATOM 1986 O O . VAL A 1 254 ? -14.793 -1.655 -7.719 1.00 94.69 254 VAL A O 1
ATOM 1989 N N . ARG A 1 255 ? -14.911 0.525 -8.283 1.00 95.62 255 ARG A N 1
ATOM 1990 C CA . ARG A 1 255 ? -14.986 0.318 -9.731 1.00 95.62 255 ARG A CA 1
ATOM 1991 C C . ARG A 1 255 ? -13.883 1.096 -10.428 1.00 95.62 255 ARG A C 1
ATOM 1993 O O . ARG A 1 255 ? -13.792 2.310 -10.287 1.00 95.62 255 ARG A O 1
ATOM 2000 N N . GLY A 1 256 ? -13.049 0.378 -11.162 1.00 93.94 256 GLY A N 1
ATOM 2001 C CA . GLY A 1 256 ? -12.137 0.939 -12.145 1.00 93.94 256 GLY A CA 1
ATOM 2002 C C . GLY A 1 256 ? -12.701 0.821 -13.559 1.00 93.94 256 GLY A C 1
ATOM 2003 O O . GLY A 1 256 ? -13.872 0.508 -13.774 1.00 93.94 256 GLY A O 1
ATOM 2004 N N . LYS A 1 257 ? -11.834 1.024 -14.544 1.00 92.62 257 LYS A N 1
ATOM 2005 C CA . LYS A 1 257 ? -12.101 0.809 -15.968 1.00 92.62 257 LYS A CA 1
ATOM 2006 C C . LYS A 1 257 ? -12.423 -0.650 -16.274 1.00 92.62 257 LYS A C 1
ATOM 2008 O O . LYS A 1 257 ? -13.210 -0.918 -17.177 1.00 92.62 257 LYS A O 1
ATOM 2013 N N . ARG A 1 258 ? -11.753 -1.589 -15.597 1.00 89.50 258 ARG A N 1
ATOM 2014 C CA . ARG A 1 258 ? -11.915 -3.043 -15.803 1.00 89.50 258 ARG A CA 1
ATOM 2015 C C . ARG A 1 258 ? -11.973 -3.832 -14.495 1.00 89.50 258 ARG A C 1
ATOM 2017 O O . ARG A 1 258 ? -12.292 -5.016 -14.523 1.00 89.50 258 ARG A O 1
ATOM 2024 N N . LEU A 1 259 ? -11.668 -3.189 -13.375 1.00 93.88 259 LEU A N 1
ATOM 2025 C CA . LEU A 1 259 ? -11.675 -3.771 -12.045 1.00 93.88 259 LEU A CA 1
ATOM 2026 C C . LEU A 1 259 ? -13.015 -3.543 -11.340 1.00 93.88 259 LEU A C 1
ATOM 2028 O O . LEU A 1 259 ? -13.464 -2.408 -11.198 1.00 93.88 259 LEU A O 1
ATOM 2032 N N . HIS A 1 260 ? -13.599 -4.613 -10.807 1.00 94.75 260 HIS A N 1
ATOM 2033 C CA . HIS A 1 260 ? -14.638 -4.540 -9.783 1.00 94.75 260 HIS A CA 1
ATOM 2034 C C . HIS A 1 260 ? -14.106 -5.193 -8.514 1.00 94.75 260 HIS A C 1
ATOM 2036 O O . HIS A 1 260 ? -13.736 -6.365 -8.525 1.00 94.75 260 HIS A O 1
ATOM 2042 N N . ALA A 1 261 ? -14.054 -4.427 -7.431 1.00 96.19 261 ALA A N 1
ATOM 2043 C CA . ALA A 1 261 ? -13.526 -4.880 -6.158 1.00 96.19 261 ALA A CA 1
ATOM 2044 C C . ALA A 1 261 ? -14.437 -4.478 -4.998 1.00 96.19 261 ALA A C 1
ATOM 2046 O O . ALA A 1 261 ? -15.270 -3.575 -5.090 1.00 96.19 261 ALA A O 1
ATOM 2047 N N . ARG A 1 262 ? -14.252 -5.160 -3.877 1.00 95.88 262 ARG A N 1
ATOM 2048 C CA . ARG A 1 262 ? -14.866 -4.881 -2.588 1.00 95.88 262 ARG A CA 1
ATOM 2049 C C . ARG A 1 262 ? -13.769 -4.578 -1.594 1.00 95.88 262 ARG A C 1
ATOM 2051 O O . ARG A 1 262 ? -12.768 -5.288 -1.555 1.00 95.88 262 ARG A O 1
ATOM 2058 N N . VAL A 1 263 ? -13.988 -3.558 -0.779 1.00 96.94 263 VAL A N 1
ATOM 2059 C CA . VAL A 1 263 ? -13.168 -3.290 0.399 1.00 96.94 263 VAL A CA 1
ATOM 2060 C C . VAL A 1 263 ? -14.066 -3.356 1.616 1.00 96.94 263 VAL A C 1
ATOM 2062 O O . VAL A 1 263 ? -15.035 -2.605 1.729 1.00 96.94 263 VAL A O 1
ATOM 2065 N N . ASN A 1 264 ? -13.754 -4.266 2.529 1.00 96.44 264 ASN A N 1
ATOM 2066 C CA . ASN A 1 264 ? -14.503 -4.452 3.759 1.00 96.44 264 ASN A CA 1
ATOM 2067 C C . ASN A 1 264 ? -13.562 -4.273 4.960 1.00 96.44 264 ASN A C 1
ATOM 2069 O O . ASN A 1 264 ? -12.722 -5.141 5.215 1.00 96.44 264 ASN A O 1
ATOM 2073 N N . PRO A 1 265 ? -13.674 -3.151 5.693 1.00 96.62 265 PRO A N 1
ATOM 2074 C CA . PRO A 1 265 ? -13.008 -2.990 6.977 1.00 96.62 265 PRO A CA 1
ATOM 2075 C C . PRO A 1 265 ? -13.733 -3.822 8.042 1.00 96.62 265 PRO A C 1
ATOM 2077 O O . PRO A 1 265 ? -14.963 -3.839 8.102 1.00 96.62 265 PRO A O 1
ATOM 2080 N N . ILE A 1 266 ? -12.980 -4.496 8.905 1.00 96.56 266 ILE A N 1
ATOM 2081 C CA . ILE A 1 266 ? -13.526 -5.301 10.003 1.00 96.56 266 ILE A CA 1
ATOM 2082 C C . ILE A 1 266 ? -12.892 -4.801 11.297 1.00 96.56 266 ILE A C 1
ATOM 2084 O O . ILE A 1 266 ? -11.704 -5.004 11.547 1.00 96.56 266 ILE A O 1
ATOM 2088 N N . PHE A 1 267 ? -13.700 -4.107 12.093 1.00 96.38 267 PHE A N 1
ATOM 2089 C CA . PHE A 1 267 ? -13.324 -3.538 13.384 1.00 96.38 267 PHE A CA 1
ATOM 2090 C C . PHE A 1 267 ? -14.078 -4.281 14.496 1.00 96.38 267 PHE A C 1
ATOM 2092 O O . PHE A 1 267 ? -15.190 -4.760 14.257 1.00 96.38 267 PHE A O 1
ATOM 2099 N N . PRO A 1 268 ? -13.521 -4.364 15.717 1.00 94.94 268 PRO A N 1
ATOM 2100 C CA . PRO A 1 268 ? -14.190 -5.024 16.840 1.00 94.94 268 PRO A CA 1
ATOM 2101 C C . PRO A 1 268 ? -15.428 -4.257 17.329 1.00 94.94 268 PRO A C 1
ATOM 2103 O O . PRO A 1 268 ? -16.300 -4.837 17.971 1.00 94.94 268 PRO A O 1
ATOM 2106 N N . THR A 1 269 ? -15.530 -2.963 17.016 1.00 93.06 269 THR A N 1
ATOM 2107 C CA . THR A 1 269 ? -16.695 -2.123 17.315 1.00 93.06 269 THR A CA 1
ATOM 2108 C C . THR A 1 269 ? -17.164 -1.365 16.071 1.00 93.06 269 THR A C 1
ATOM 2110 O O . THR A 1 269 ? -16.577 -1.462 14.990 1.00 93.06 269 THR A O 1
ATOM 2113 N N . ARG A 1 270 ? -18.254 -0.599 16.210 1.00 91.56 270 ARG A N 1
ATOM 2114 C CA . ARG A 1 270 ? -18.788 0.230 15.126 1.00 91.56 270 ARG A CA 1
ATOM 2115 C C . ARG A 1 270 ? -17.764 1.285 14.705 1.00 91.56 270 ARG A C 1
ATOM 2117 O O . ARG A 1 270 ? -17.481 2.221 15.448 1.00 91.56 270 ARG A O 1
ATOM 2124 N N . LEU A 1 271 ? -17.284 1.166 13.474 1.00 94.38 271 LEU A N 1
ATOM 2125 C CA . LEU A 1 271 ? -16.383 2.137 12.865 1.00 94.38 271 LEU A CA 1
ATOM 2126 C C . LEU A 1 271 ? -17.136 3.313 12.233 1.00 94.38 271 LEU A C 1
ATOM 2128 O O . LEU A 1 271 ? -18.352 3.285 12.030 1.00 94.38 271 LEU A O 1
ATOM 2132 N N . ARG A 1 272 ? -16.382 4.354 11.897 1.00 94.69 272 ARG A N 1
ATOM 2133 C CA . ARG A 1 272 ? -16.783 5.475 11.045 1.00 94.69 272 ARG A C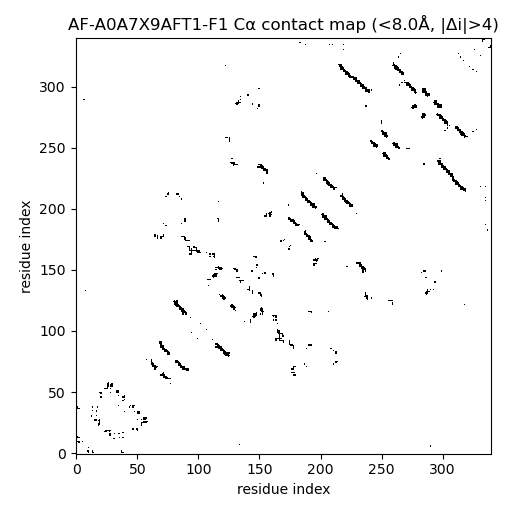A 1
ATOM 2134 C C . ARG A 1 272 ? -15.884 5.509 9.817 1.00 94.69 272 ARG A C 1
ATOM 2136 O O . ARG A 1 272 ? -14.785 4.956 9.828 1.00 94.69 272 ARG A O 1
ATOM 2143 N N . TYR A 1 273 ? -16.345 6.177 8.767 1.00 94.06 273 TYR A N 1
ATOM 2144 C CA . TYR A 1 273 ? -15.528 6.418 7.588 1.00 94.06 273 TYR A CA 1
ATOM 2145 C C . TYR A 1 273 ? -15.572 7.882 7.162 1.00 94.06 273 TYR A C 1
ATOM 2147 O O . TYR A 1 273 ? -16.499 8.623 7.491 1.00 94.06 273 TYR A O 1
ATOM 2155 N N . ASN A 1 274 ? -14.553 8.290 6.418 1.00 92.31 274 ASN A N 1
ATOM 2156 C CA . ASN A 1 274 ? -14.500 9.556 5.710 1.00 92.31 274 ASN A CA 1
ATOM 2157 C C . ASN A 1 274 ? -13.941 9.306 4.307 1.00 92.31 274 ASN A C 1
ATOM 2159 O O . ASN A 1 274 ? -12.864 8.733 4.159 1.00 92.31 274 ASN A O 1
ATOM 2163 N N . HIS A 1 275 ? -14.677 9.744 3.288 1.00 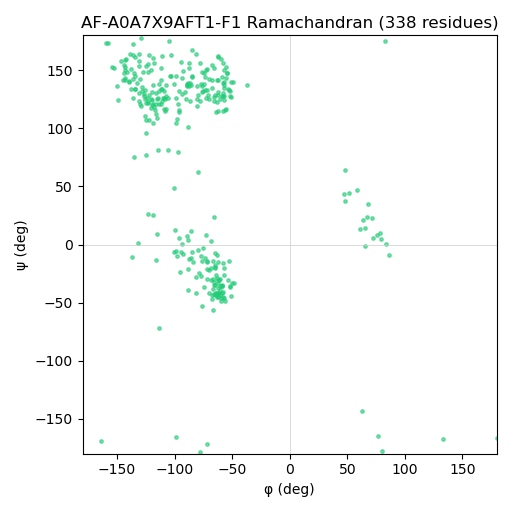92.56 275 HIS A N 1
ATOM 2164 C CA . HIS A 1 275 ? -14.214 9.784 1.905 1.00 92.56 275 HIS A CA 1
ATOM 2165 C C . HIS A 1 275 ? -14.002 11.243 1.514 1.00 92.56 275 HIS A C 1
ATOM 2167 O O . HIS A 1 275 ? -14.896 12.069 1.692 1.00 92.56 275 HIS A O 1
ATOM 2173 N N . ALA A 1 276 ? -12.810 11.564 1.018 1.00 91.56 276 ALA A N 1
ATOM 2174 C CA . ALA A 1 276 ? -12.466 12.913 0.594 1.00 91.56 276 ALA A CA 1
ATOM 2175 C C . ALA A 1 276 ? -11.576 12.888 -0.654 1.00 91.56 276 ALA A C 1
ATOM 2177 O O . ALA A 1 276 ? -10.669 12.061 -0.774 1.00 91.56 276 ALA A O 1
ATOM 2178 N N . ARG A 1 277 ? -11.811 13.837 -1.566 1.00 92.06 277 ARG A N 1
ATOM 2179 C CA . ARG A 1 277 ? -11.068 14.001 -2.821 1.00 92.06 277 ARG A CA 1
ATOM 2180 C C . ARG A 1 277 ? -10.647 15.454 -2.988 1.00 92.06 277 ARG A C 1
ATOM 2182 O O . ARG A 1 277 ? -11.505 16.328 -2.958 1.00 92.06 277 ARG A O 1
ATOM 2189 N N . GLY A 1 278 ? -9.349 15.715 -3.151 1.00 83.31 278 GLY A N 1
ATOM 2190 C CA . GLY A 1 278 ? -8.863 17.055 -3.502 1.00 83.31 278 GLY A CA 1
ATOM 2191 C C . GLY A 1 278 ? -9.118 18.155 -2.463 1.00 83.31 278 GLY A C 1
ATOM 2192 O O . GLY A 1 278 ? -9.140 19.330 -2.812 1.00 83.31 278 GLY A O 1
ATOM 2193 N N . GLN A 1 279 ? -9.344 17.808 -1.195 1.00 80.69 279 GLN A N 1
ATOM 2194 C CA . GLN A 1 279 ? -9.481 18.780 -0.104 1.00 80.69 279 GLN A CA 1
ATOM 2195 C C . GLN A 1 279 ? -8.157 18.891 0.654 1.00 80.69 279 GLN A C 1
ATOM 2197 O O . GLN A 1 279 ? -7.427 17.911 0.788 1.00 80.69 279 GLN A O 1
ATOM 2202 N N . THR A 1 280 ? -7.799 20.075 1.141 1.00 67.50 280 THR A N 1
ATOM 2203 C CA . THR A 1 280 ? -6.611 20.251 1.997 1.00 67.50 280 THR A CA 1
ATOM 2204 C C . THR A 1 280 ? -6.972 20.225 3.483 1.00 67.50 280 THR A C 1
ATOM 2206 O O . THR A 1 280 ? -6.119 19.886 4.302 1.00 67.50 280 THR A O 1
ATOM 2209 N N . ARG A 1 281 ? -8.232 20.535 3.844 1.00 66.06 281 ARG A N 1
ATOM 2210 C CA . ARG A 1 281 ? -8.775 20.495 5.216 1.00 66.06 281 ARG A CA 1
ATOM 2211 C C . ARG A 1 281 ? -10.288 20.161 5.226 1.00 66.06 281 ARG A C 1
ATOM 2213 O O . ARG A 1 281 ? -11.040 20.915 4.617 1.00 66.06 281 ARG A O 1
ATOM 2220 N N . PRO A 1 282 ? -10.744 19.110 5.945 1.00 63.50 282 PRO A N 1
ATOM 2221 C CA . PRO A 1 282 ? -9.916 18.003 6.428 1.00 63.50 282 PRO A CA 1
ATOM 2222 C C . PRO A 1 282 ? -9.177 17.354 5.244 1.00 63.50 282 PRO A C 1
ATOM 2224 O O . PRO A 1 282 ? -9.617 17.467 4.103 1.00 63.50 282 PRO A O 1
ATOM 2227 N N . PHE A 1 283 ? -8.012 16.752 5.496 1.00 69.81 283 PHE A N 1
ATOM 2228 C CA . PHE A 1 283 ? -7.141 16.230 4.434 1.00 69.81 283 PHE A CA 1
ATOM 2229 C C . PHE A 1 283 ? -7.926 15.333 3.460 1.00 69.81 283 PHE A C 1
ATOM 2231 O O . PHE A 1 283 ? -8.621 14.418 3.885 1.00 69.81 283 PHE A O 1
ATOM 2238 N N . GLY A 1 284 ? -7.850 15.602 2.163 1.00 81.25 284 GLY A N 1
ATOM 2239 C CA . GLY A 1 284 ? -8.398 14.768 1.095 1.00 81.25 284 GLY A CA 1
ATOM 2240 C C . GLY A 1 284 ? -7.302 13.997 0.372 1.00 81.25 284 GLY A C 1
ATOM 2241 O O . GLY A 1 284 ? -6.120 14.191 0.647 1.00 81.25 284 GLY A O 1
ATOM 2242 N N . GLY A 1 285 ? -7.686 13.122 -0.558 1.00 90.00 285 GLY A N 1
ATOM 2243 C CA . GLY A 1 285 ? -6.713 12.408 -1.382 1.00 90.00 285 GLY A CA 1
ATOM 2244 C C . GLY A 1 285 ? -6.076 13.312 -2.435 1.00 90.00 285 GLY A C 1
ATOM 2245 O O . GLY A 1 285 ? -6.765 14.044 -3.154 1.00 90.00 285 GLY A O 1
ATOM 2246 N N . TRP A 1 286 ? -4.753 13.232 -2.525 1.00 92.88 286 TRP A N 1
ATOM 2247 C CA . TRP A 1 286 ? -3.924 13.934 -3.496 1.00 92.88 286 TRP A CA 1
ATOM 2248 C C . TRP A 1 286 ? -2.793 13.017 -3.951 1.00 92.88 286 TRP A C 1
ATOM 2250 O O . TRP A 1 286 ? -2.327 12.188 -3.172 1.00 92.88 286 TRP A O 1
ATOM 2260 N N . HIS A 1 287 ? -2.353 13.177 -5.194 1.00 92.81 287 HIS A N 1
ATOM 2261 C CA . HIS A 1 287 ? -1.148 12.536 -5.700 1.00 92.81 287 HIS A CA 1
ATOM 2262 C C . HIS A 1 287 ? -0.395 13.472 -6.650 1.00 92.81 287 HIS A C 1
ATOM 2264 O O . HIS A 1 287 ? -0.970 14.401 -7.218 1.00 92.81 287 HIS A O 1
ATOM 2270 N N . TRP A 1 288 ? 0.892 13.226 -6.839 1.00 91.19 288 TRP A N 1
ATOM 2271 C CA . TRP A 1 288 ? 1.735 13.914 -7.795 1.00 91.19 288 TRP A CA 1
ATOM 2272 C C . TRP A 1 288 ? 1.702 13.196 -9.146 1.00 91.19 288 TRP A C 1
ATOM 2274 O O . TRP A 1 288 ? 1.758 11.968 -9.230 1.00 91.19 288 TRP A O 1
ATOM 2284 N N . SER A 1 289 ? 1.598 13.973 -10.217 1.00 88.44 289 SER A N 1
ATOM 2285 C CA . SER A 1 289 ? 1.672 13.523 -11.604 1.00 88.44 289 SER A CA 1
ATOM 2286 C C . SER A 1 289 ? 2.786 14.294 -12.300 1.00 88.44 289 SER A C 1
ATOM 2288 O O . SER A 1 289 ? 2.691 15.514 -12.407 1.00 88.44 289 SER A O 1
ATOM 2290 N N . GLU A 1 290 ? 3.786 13.605 -12.855 1.00 78.69 290 GLU A N 1
ATOM 2291 C CA . GLU A 1 290 ? 4.972 14.235 -13.467 1.00 78.69 290 GLU A CA 1
ATOM 2292 C C . GLU A 1 290 ? 4.617 15.314 -14.513 1.00 78.69 290 GLU A C 1
ATOM 2294 O O . GLU A 1 290 ? 5.240 16.367 -14.537 1.00 78.69 290 GLU A O 1
ATOM 2299 N N . GLY A 1 291 ? 3.552 15.120 -15.304 1.00 79.06 291 GLY A N 1
ATOM 2300 C CA . GLY A 1 291 ? 3.103 16.103 -16.306 1.00 79.06 291 GLY A CA 1
ATOM 2301 C C . GLY A 1 291 ? 2.002 17.081 -15.869 1.00 79.06 291 GLY A C 1
ATOM 2302 O O . GLY A 1 291 ? 1.632 17.954 -16.646 1.00 79.06 291 GLY A O 1
ATOM 2303 N N . ARG A 1 292 ? 1.414 16.922 -14.674 1.00 86.06 292 ARG A N 1
ATOM 2304 C CA . ARG A 1 292 ? 0.256 17.737 -14.223 1.00 86.06 292 ARG A CA 1
ATOM 2305 C C . ARG A 1 292 ? 0.406 18.306 -12.811 1.00 86.06 292 ARG A C 1
ATOM 2307 O O . ARG A 1 292 ? -0.508 18.958 -12.314 1.00 86.06 292 ARG A O 1
ATOM 2314 N N . GLY A 1 293 ? 1.533 18.046 -12.156 1.00 88.88 293 GLY A N 1
ATOM 2315 C CA . GLY A 1 293 ? 1.763 18.405 -10.766 1.00 88.88 293 GLY A CA 1
ATOM 2316 C C . GLY A 1 293 ? 0.790 17.708 -9.817 1.00 88.88 293 GLY A C 1
ATOM 2317 O O . GLY A 1 293 ? 0.429 16.547 -10.012 1.00 88.88 293 GLY A O 1
ATOM 2318 N N . LEU A 1 294 ? 0.370 18.426 -8.779 1.00 91.06 294 LEU A N 1
ATOM 2319 C CA . LEU A 1 294 ? -0.536 17.928 -7.751 1.00 91.06 294 LEU A CA 1
ATOM 2320 C C . LEU A 1 294 ? -1.955 17.734 -8.315 1.00 91.06 294 LEU A C 1
ATOM 2322 O O . LEU A 1 294 ? -2.546 18.665 -8.859 1.00 91.06 294 LEU A O 1
ATOM 2326 N N . GLN A 1 295 ? -2.509 16.533 -8.171 1.00 93.38 295 GLN A N 1
ATOM 2327 C CA . GLN A 1 295 ? -3.804 16.133 -8.721 1.00 93.38 295 GLN A CA 1
ATOM 2328 C C . GLN A 1 295 ? -4.684 15.470 -7.647 1.00 93.38 295 GLN A C 1
ATOM 2330 O O . GLN A 1 295 ? -4.180 14.736 -6.791 1.00 93.38 295 GLN A O 1
ATOM 2335 N N . PRO A 1 296 ? -6.006 15.713 -7.655 1.00 94.19 296 PRO A N 1
ATOM 2336 C CA . PRO A 1 296 ? -6.905 15.165 -6.649 1.00 94.19 296 PRO A CA 1
ATOM 2337 C C . PRO A 1 296 ? -7.198 13.680 -6.898 1.00 94.19 296 PRO A C 1
ATOM 2339 O O . PRO A 1 296 ? -7.545 13.275 -8.009 1.00 94.19 296 PRO A O 1
ATOM 2342 N N . THR A 1 297 ? -7.179 12.879 -5.835 1.00 95.31 297 THR A N 1
ATOM 2343 C CA . THR A 1 297 ? -7.609 11.473 -5.866 1.00 95.31 297 THR A CA 1
ATOM 2344 C C . THR A 1 297 ? -8.477 11.121 -4.658 1.00 95.31 297 THR A C 1
ATOM 2346 O O . THR A 1 297 ? -8.664 11.940 -3.761 1.00 95.31 297 THR A O 1
ATOM 2349 N N . SER A 1 298 ? -9.064 9.930 -4.635 1.00 94.69 298 SER A N 1
ATOM 2350 C CA . SER A 1 298 ? -9.899 9.488 -3.523 1.00 94.69 298 SER A CA 1
ATOM 2351 C C . SER A 1 298 ? -9.051 8.976 -2.364 1.00 94.69 298 SER A C 1
ATOM 2353 O O . SER A 1 298 ? -8.268 8.041 -2.520 1.00 94.69 298 SER A O 1
ATOM 2355 N N . ARG A 1 299 ? -9.266 9.547 -1.177 1.00 94.44 299 ARG A N 1
ATOM 2356 C CA . ARG A 1 299 ? -8.812 8.971 0.088 1.00 94.44 299 ARG A CA 1
ATOM 2357 C C . ARG A 1 299 ? -10.004 8.430 0.856 1.00 94.44 299 ARG A C 1
ATOM 2359 O O . ARG A 1 299 ? -10.959 9.172 1.104 1.00 94.44 299 ARG A O 1
ATOM 2366 N N . LEU A 1 300 ? -9.918 7.173 1.266 1.00 94.75 300 LEU A N 1
ATOM 2367 C CA . LEU A 1 300 ? -10.885 6.530 2.141 1.00 94.75 300 LEU A CA 1
ATOM 2368 C C . LEU A 1 300 ? -10.229 6.245 3.490 1.00 94.75 300 LEU A C 1
ATOM 2370 O O . LEU A 1 300 ? -9.211 5.566 3.564 1.00 94.75 300 LEU A O 1
ATOM 2374 N N . ARG A 1 301 ? -10.804 6.799 4.551 1.00 94.25 301 ARG A N 1
ATOM 2375 C CA . ARG A 1 301 ? -10.326 6.658 5.926 1.00 94.25 301 ARG A CA 1
ATOM 2376 C C . ARG A 1 301 ? -11.368 5.908 6.733 1.00 94.25 301 ARG A C 1
ATOM 2378 O O . ARG A 1 301 ? -12.503 6.374 6.805 1.00 94.25 301 ARG A O 1
ATOM 2385 N N . TYR A 1 302 ? -10.976 4.817 7.379 1.00 96.00 302 TYR A N 1
ATOM 2386 C CA . TYR A 1 302 ? -11.797 4.090 8.349 1.00 96.00 302 TYR A CA 1
ATOM 2387 C C . TYR A 1 302 ? -11.216 4.269 9.743 1.00 96.00 302 TYR A C 1
ATOM 2389 O O . TYR A 1 302 ? -10.003 4.164 9.906 1.00 96.00 302 TYR A O 1
ATOM 2397 N N . PHE A 1 303 ? -12.052 4.562 10.738 1.00 96.19 303 PHE A N 1
ATOM 2398 C CA . PHE A 1 303 ? -11.574 4.877 12.082 1.00 96.19 303 PHE A CA 1
ATOM 2399 C C . PHE A 1 303 ? -12.587 4.539 13.176 1.00 96.19 303 PHE A C 1
ATOM 2401 O O . PHE A 1 303 ? -13.800 4.570 12.953 1.00 96.19 303 PHE A O 1
ATOM 2408 N N . ALA A 1 304 ? -12.085 4.245 14.373 1.00 97.19 304 ALA A N 1
ATOM 2409 C CA . ALA A 1 304 ? -12.883 4.007 15.574 1.00 97.19 304 ALA A CA 1
ATOM 2410 C C . ALA A 1 304 ? -12.064 4.313 16.834 1.00 97.19 304 ALA A C 1
ATOM 2412 O O . ALA A 1 304 ? -10.843 4.163 16.833 1.00 97.19 304 ALA A O 1
ATOM 2413 N N . THR A 1 305 ? -12.737 4.693 17.919 1.00 97.25 305 THR A N 1
ATOM 2414 C CA . THR A 1 305 ? -12.130 4.676 19.257 1.00 97.25 305 THR A CA 1
ATOM 2415 C C . THR A 1 305 ? -12.186 3.252 19.786 1.00 97.25 305 THR A C 1
ATOM 2417 O O . THR A 1 305 ? -13.277 2.696 19.915 1.00 97.25 305 THR A O 1
ATOM 2420 N N . LEU A 1 306 ? -11.023 2.663 20.054 1.00 97.31 306 LEU A N 1
ATOM 2421 C CA . LEU A 1 306 ? -10.870 1.292 20.531 1.00 97.31 306 LEU A CA 1
ATOM 2422 C C . LEU A 1 306 ? -10.004 1.263 21.792 1.00 97.31 306 LEU A C 1
ATOM 2424 O O . LEU A 1 306 ? -9.083 2.066 21.945 1.00 97.31 306 LEU A O 1
ATOM 2428 N N . THR A 1 307 ? -10.275 0.303 22.671 1.00 97.25 307 THR A N 1
ATOM 2429 C CA . THR A 1 307 ? -9.375 -0.057 23.771 1.00 97.25 307 THR A CA 1
ATOM 2430 C C . THR A 1 307 ? -8.208 -0.876 23.226 1.00 97.25 307 THR A C 1
ATOM 2432 O O . THR A 1 307 ? -8.428 -1.825 22.474 1.00 97.25 307 THR A O 1
ATOM 2435 N N . LEU A 1 308 ? -6.983 -0.509 23.598 1.00 95.62 308 LEU A N 1
ATOM 2436 C CA . LEU A 1 308 ? -5.754 -1.207 23.224 1.00 95.62 308 LEU A CA 1
ATOM 2437 C C . LEU A 1 308 ? -5.351 -2.261 24.277 1.00 95.62 308 LEU A C 1
ATOM 2439 O O . LEU A 1 308 ? -5.616 -2.044 25.465 1.00 95.62 308 LEU A O 1
ATOM 2443 N N . PRO A 1 309 ? -4.697 -3.369 23.869 1.00 97.06 309 PRO A N 1
ATOM 2444 C CA . PRO A 1 309 ? -4.330 -3.720 22.493 1.00 97.06 309 PRO A CA 1
ATOM 2445 C C . PRO A 1 309 ? -5.545 -4.125 21.647 1.00 97.06 309 PRO A C 1
ATOM 2447 O O . PRO A 1 309 ? -6.539 -4.641 22.158 1.00 97.06 309 PRO A O 1
ATOM 2450 N N . THR A 1 310 ? -5.479 -3.888 20.337 1.00 97.75 310 THR A N 1
ATOM 2451 C CA . THR A 1 310 ? -6.589 -4.193 19.425 1.00 97.75 310 THR A CA 1
ATOM 2452 C C . THR A 1 310 ? -6.112 -4.631 18.049 1.00 97.75 310 THR A C 1
ATOM 2454 O O . THR A 1 310 ? -4.998 -4.324 17.628 1.00 97.75 310 THR A O 1
ATOM 2457 N N . THR A 1 311 ? -6.973 -5.350 17.333 1.00 98.19 311 THR A N 1
ATOM 2458 C CA . THR A 1 311 ? -6.715 -5.807 15.966 1.00 98.19 311 THR A CA 1
ATOM 2459 C C . THR A 1 311 ? -7.847 -5.366 15.054 1.00 98.19 311 THR A C 1
ATOM 2461 O O . THR A 1 311 ? -9.022 -5.551 15.378 1.00 98.19 311 THR A O 1
ATOM 2464 N N . ILE A 1 312 ? -7.489 -4.804 13.904 1.00 98.06 312 ILE A N 1
ATOM 2465 C CA . ILE A 1 312 ? -8.422 -4.481 12.825 1.00 98.06 312 ILE A CA 1
ATOM 2466 C C . ILE A 1 312 ? -7.983 -5.182 11.543 1.00 98.06 312 ILE A C 1
ATOM 2468 O O . ILE A 1 312 ? -6.800 -5.476 11.352 1.00 98.06 312 ILE A O 1
ATOM 2472 N N . TYR A 1 313 ? -8.939 -5.419 10.650 1.00 98.38 313 TYR A N 1
ATOM 2473 C CA . TYR A 1 313 ? -8.668 -6.038 9.359 1.00 98.38 313 TYR A CA 1
ATOM 2474 C C . TYR A 1 313 ? -9.177 -5.191 8.204 1.00 98.38 313 TYR A C 1
ATOM 2476 O O . TYR A 1 313 ? -10.177 -4.476 8.316 1.00 98.38 313 TYR A O 1
ATOM 2484 N N . LEU A 1 314 ? -8.523 -5.363 7.062 1.00 97.94 314 LEU A N 1
ATOM 2485 C CA . LEU A 1 314 ? -9.032 -4.961 5.764 1.00 97.94 314 LEU A CA 1
ATOM 2486 C C . LEU A 1 314 ? -9.072 -6.182 4.855 1.00 97.94 314 LEU A C 1
ATOM 2488 O O . LEU A 1 314 ? -8.049 -6.823 4.612 1.00 97.94 314 LEU A O 1
ATOM 2492 N N . TRP A 1 315 ? -10.252 -6.488 4.334 1.00 97.69 315 TRP A N 1
ATOM 2493 C CA . TRP A 1 315 ? -10.430 -7.517 3.322 1.00 97.69 315 TRP A CA 1
ATOM 2494 C C . TRP A 1 315 ? -10.726 -6.855 1.980 1.00 97.69 315 TRP A C 1
ATOM 2496 O O . TRP A 1 315 ? -11.735 -6.162 1.836 1.00 97.69 315 TRP A O 1
ATOM 2506 N N . ILE A 1 316 ? -9.827 -7.041 1.015 1.00 98.00 316 ILE A N 1
ATOM 2507 C CA . ILE A 1 316 ? -9.977 -6.550 -0.356 1.00 98.00 316 ILE A CA 1
ATOM 2508 C C . ILE A 1 316 ? -10.171 -7.763 -1.256 1.00 98.00 316 ILE A C 1
ATOM 2510 O O . ILE A 1 316 ? -9.323 -8.653 -1.282 1.00 98.00 316 ILE A O 1
ATOM 2514 N N . ASN A 1 317 ? -11.261 -7.798 -2.013 1.00 97.62 317 ASN A N 1
ATOM 2515 C CA . ASN A 1 317 ? -11.570 -8.902 -2.914 1.00 97.62 317 ASN A CA 1
ATOM 2516 C C . ASN A 1 317 ? -12.025 -8.377 -4.273 1.00 97.62 317 ASN A C 1
ATOM 2518 O O . ASN A 1 317 ? -12.853 -7.475 -4.335 1.00 97.62 317 ASN A O 1
ATOM 2522 N N . TRP A 1 318 ? -11.494 -8.942 -5.352 1.00 97.00 318 TRP A N 1
ATOM 2523 C CA . TRP A 1 318 ? -11.896 -8.620 -6.728 1.00 97.00 318 TRP A CA 1
ATOM 2524 C C . TRP A 1 318 ? -12.369 -9.864 -7.487 1.00 97.00 318 TRP A C 1
ATOM 2526 O O . TRP A 1 318 ? -12.282 -9.956 -8.714 1.00 97.00 318 TRP A O 1
ATOM 2536 N N . ASP A 1 319 ? -12.861 -10.858 -6.743 1.00 95.31 319 ASP A N 1
ATOM 2537 C CA . ASP A 1 319 ? -13.475 -12.043 -7.318 1.00 95.31 319 ASP A CA 1
ATOM 2538 C C . ASP A 1 319 ? -14.903 -11.712 -7.786 1.00 95.31 319 ASP A C 1
ATOM 2540 O O . ASP A 1 319 ? -15.730 -11.302 -6.967 1.00 95.31 319 ASP A O 1
ATOM 2544 N N . PRO A 1 320 ? -15.243 -11.925 -9.073 1.00 89.31 320 PRO A N 1
ATOM 2545 C CA . PRO A 1 320 ? -16.590 -11.665 -9.584 1.00 89.31 320 PRO A CA 1
ATOM 2546 C C . PRO A 1 320 ? -17.676 -12.532 -8.932 1.00 89.31 320 PRO A C 1
ATOM 2548 O O . PRO A 1 320 ? -18.856 -12.228 -9.071 1.00 89.31 320 PRO A O 1
ATOM 2551 N N . ARG A 1 321 ? -17.304 -13.613 -8.233 1.00 91.06 321 ARG A N 1
ATOM 2552 C CA . ARG A 1 321 ? -18.241 -14.461 -7.480 1.00 91.06 321 ARG A CA 1
ATOM 2553 C C . ARG A 1 321 ? -18.737 -13.812 -6.188 1.00 91.06 321 ARG A C 1
ATOM 2555 O O . ARG A 1 321 ? -19.651 -14.349 -5.577 1.00 91.06 321 ARG A O 1
ATOM 2562 N N . GLU A 1 322 ? -18.120 -12.707 -5.766 1.00 83.38 322 GLU A N 1
ATOM 2563 C CA . GLU A 1 322 ? -18.465 -11.952 -4.559 1.00 83.38 322 GLU A CA 1
ATOM 2564 C C . GLU A 1 322 ? -18.642 -12.827 -3.303 1.00 83.38 322 GLU A C 1
ATOM 2566 O O . GLU A 1 322 ? -19.736 -12.896 -2.733 1.00 83.38 322 GLU A O 1
ATOM 2571 N N . PRO A 1 323 ? -17.575 -13.498 -2.833 1.00 88.19 323 PRO A N 1
ATOM 2572 C CA . PRO A 1 323 ? -17.667 -14.333 -1.645 1.00 88.19 323 PRO A CA 1
ATOM 2573 C C . PRO A 1 323 ? -18.149 -13.539 -0.422 1.00 88.19 323 PRO A C 1
ATOM 2575 O O . PRO A 1 323 ? -18.004 -12.313 -0.324 1.00 88.19 323 PRO A O 1
ATOM 2578 N N . ALA A 1 324 ? -18.733 -14.260 0.536 1.00 90.25 324 ALA A N 1
ATOM 2579 C CA . ALA A 1 324 ? -19.137 -13.678 1.807 1.00 90.25 324 ALA A CA 1
ATOM 2580 C C . ALA A 1 324 ? -17.928 -13.071 2.532 1.00 90.25 324 ALA A C 1
ATOM 2582 O O . ALA A 1 324 ? -16.825 -13.617 2.489 1.00 90.25 324 ALA A O 1
ATOM 2583 N N . VAL A 1 325 ? -18.156 -11.951 3.222 1.00 92.50 325 VAL A N 1
ATOM 2584 C CA . VAL A 1 325 ? -17.118 -11.313 4.037 1.00 92.50 325 VAL A CA 1
ATOM 2585 C C . VAL A 1 325 ? -16.725 -12.290 5.155 1.00 92.50 325 VAL A C 1
ATOM 2587 O O . VAL A 1 325 ? -17.607 -12.720 5.907 1.00 92.50 325 VAL A O 1
ATOM 2590 N N . PRO A 1 326 ? -15.442 -12.669 5.267 1.00 93.94 326 PRO A N 1
ATOM 2591 C CA . PRO A 1 326 ? -14.987 -13.610 6.286 1.00 93.94 326 PRO A CA 1
ATOM 2592 C C . PRO A 1 326 ? -15.091 -13.005 7.689 1.00 93.94 326 PRO A C 1
ATOM 2594 O O . PRO A 1 326 ? -15.026 -11.786 7.869 1.00 93.94 326 PRO A O 1
ATOM 2597 N N . ARG A 1 327 ? -15.224 -13.858 8.710 1.00 95.19 327 ARG A N 1
ATOM 2598 C CA . ARG A 1 327 ? -15.161 -13.407 10.107 1.00 95.19 327 ARG A CA 1
ATOM 2599 C C . ARG A 1 327 ? -13.699 -13.190 10.497 1.00 95.19 327 ARG A C 1
ATOM 2601 O O . ARG A 1 327 ? -12.813 -13.848 9.961 1.00 95.19 327 ARG A O 1
ATOM 2608 N N . ALA A 1 328 ? -13.453 -12.345 11.499 1.00 95.31 328 ALA A N 1
ATOM 2609 C CA . ALA A 1 328 ? -12.100 -12.070 12.001 1.00 95.31 328 ALA A CA 1
ATOM 2610 C C . ALA A 1 328 ? -11.305 -13.352 12.326 1.00 95.31 328 ALA A C 1
ATOM 2612 O O . ALA A 1 328 ? -10.175 -13.503 11.879 1.00 95.31 328 ALA A O 1
ATOM 2613 N N . ARG A 1 329 ? -11.937 -14.329 12.994 1.00 95.31 329 ARG A N 1
ATOM 2614 C CA . ARG A 1 329 ? -11.308 -15.627 13.303 1.00 95.31 329 ARG A CA 1
ATOM 2615 C C . ARG A 1 329 ? -10.851 -16.402 12.060 1.00 95.31 329 ARG A C 1
ATOM 2617 O O . ARG A 1 329 ? -9.852 -17.107 12.118 1.00 95.31 329 ARG A O 1
ATOM 2624 N N . ASP A 1 330 ? -11.588 -16.294 10.953 1.00 95.12 330 ASP A N 1
ATOM 2625 C CA . ASP A 1 330 ? -11.277 -17.020 9.721 1.00 95.12 330 ASP A CA 1
ATOM 2626 C C . ASP A 1 330 ? -10.061 -16.359 9.047 1.00 95.12 330 ASP A C 1
ATOM 2628 O O . ASP A 1 330 ? -9.186 -17.043 8.522 1.00 95.12 330 ASP A O 1
ATOM 2632 N N . LEU A 1 331 ? -9.968 -15.026 9.130 1.00 95.81 331 LEU A N 1
ATOM 2633 C CA . LEU A 1 331 ? -8.807 -14.259 8.672 1.00 95.81 331 LEU A CA 1
ATOM 2634 C C . LEU A 1 331 ? -7.546 -14.585 9.478 1.00 95.81 331 LEU A C 1
ATOM 2636 O O . LEU A 1 331 ? -6.483 -14.752 8.880 1.00 95.81 331 LEU A O 1
ATOM 2640 N N . ASP A 1 332 ? -7.658 -14.722 10.801 1.00 95.44 332 ASP A N 1
ATOM 2641 C CA . ASP A 1 332 ? -6.537 -15.127 11.657 1.00 95.44 332 ASP A CA 1
ATOM 2642 C C . ASP A 1 332 ? -5.987 -16.498 11.266 1.00 95.44 332 ASP A C 1
ATOM 2644 O O . ASP A 1 332 ? -4.779 -16.644 11.087 1.00 95.44 332 ASP A O 1
ATOM 2648 N N . LEU A 1 333 ? -6.862 -17.484 11.043 1.00 93.12 333 LEU A N 1
ATOM 2649 C CA . LEU A 1 333 ? -6.451 -18.813 10.583 1.00 93.12 333 LEU A CA 1
ATOM 2650 C C . LEU A 1 333 ? -5.681 -18.740 9.255 1.00 93.12 333 LEU A C 1
ATOM 2652 O O . LEU A 1 333 ? -4.606 -19.334 9.131 1.00 93.12 333 LEU A O 1
ATOM 2656 N N . MET A 1 334 ? -6.177 -17.952 8.292 1.00 92.75 334 MET A N 1
ATOM 2657 C CA . MET A 1 334 ? -5.508 -17.755 7.000 1.00 92.75 334 MET A CA 1
ATOM 2658 C C . MET A 1 334 ? -4.130 -17.092 7.139 1.00 92.75 334 MET A C 1
ATOM 2660 O O . MET A 1 334 ? -3.177 -17.519 6.484 1.00 92.75 334 MET A O 1
ATOM 2664 N N . LEU A 1 335 ? -4.011 -16.055 7.971 1.00 94.19 335 LEU A N 1
ATOM 2665 C CA . LEU A 1 335 ? -2.763 -15.310 8.179 1.00 94.19 335 LEU A CA 1
ATOM 2666 C C . LEU A 1 335 ? -1.720 -16.135 8.943 1.00 94.19 335 LEU A C 1
ATOM 2668 O O . LEU A 1 335 ? -0.542 -16.167 8.567 1.00 94.19 335 LEU A O 1
ATOM 2672 N N . ASP A 1 336 ? -2.159 -16.857 9.970 1.00 92.12 336 ASP A N 1
ATOM 2673 C CA . ASP A 1 336 ? -1.297 -17.667 10.828 1.00 92.12 336 ASP A CA 1
ATOM 2674 C C . ASP A 1 336 ? -0.936 -19.022 10.192 1.00 92.12 336 ASP A C 1
ATOM 2676 O O . ASP A 1 336 ? -0.130 -19.772 10.743 1.00 92.12 336 ASP A O 1
ATOM 2680 N N . GLY A 1 337 ? -1.502 -19.340 9.021 1.00 82.06 337 GLY A N 1
ATOM 2681 C CA . GLY A 1 337 ? -1.236 -20.581 8.291 1.00 82.06 337 GLY A CA 1
ATOM 2682 C C . GLY A 1 337 ? -1.842 -21.822 8.950 1.00 82.06 337 GLY A C 1
ATOM 2683 O O . GLY A 1 337 ? -1.363 -22.935 8.730 1.00 82.06 337 GLY A O 1
ATOM 2684 N N . ARG A 1 338 ? -2.880 -21.647 9.773 1.00 72.62 338 ARG A N 1
ATOM 2685 C CA . ARG A 1 338 ? -3.622 -22.746 10.400 1.00 72.62 338 ARG A CA 1
ATOM 2686 C C . ARG A 1 338 ? -4.775 -23.128 9.472 1.00 72.62 338 ARG A C 1
ATOM 2688 O O . ARG A 1 338 ? -5.553 -22.268 9.076 1.00 72.62 338 ARG A O 1
ATOM 2695 N N . ARG A 1 339 ? -4.869 -24.407 9.090 1.00 53.91 339 ARG A N 1
ATOM 2696 C CA . ARG A 1 339 ? -5.950 -24.899 8.216 1.00 53.91 339 ARG A CA 1
ATOM 2697 C C . ARG A 1 339 ? -7.315 -24.601 8.856 1.00 53.91 339 ARG A C 1
ATOM 2699 O O . ARG A 1 339 ? -7.509 -24.926 10.026 1.00 53.91 339 ARG A O 1
ATOM 2706 N N . THR A 1 340 ? -8.200 -23.958 8.092 1.00 50.00 340 THR A N 1
ATOM 2707 C CA . THR A 1 340 ? -9.626 -23.762 8.411 1.00 50.00 340 THR A CA 1
ATOM 2708 C C . THR A 1 340 ? -10.414 -25.048 8.284 1.00 50.00 340 THR A C 1
ATOM 2710 O O . THR A 1 340 ? -10.132 -25.778 7.300 1.00 50.00 340 THR A O 1
#

pLDDT: mean 84.09, std 15.25, range [36.75, 98.62]

Sequence (340 aa):
FLGWNCGASEHAHRLLALGALALRRGEFRVLNREMPGELYWWCGPGAAEQFQSLHDQEPGTHRRLFSEVGLGCARDHWAGKASWCLLRGAPAPGGFPDGRLLPPSERENPGHHDDALSLCLVLDGEPFLIEPGLPPLQNPAERLLSRIGYHSAPRLQGEPEPLIYRALPEGHPACREVRMQEREGGVLFSATRAVWKGPEEAWALHRDVLFRPQAKTVIVRDRFEGQGEAMVETNLLLAPHIDILMRGDMGCLVRGKRLHARVNPIFPTRLRYNHARGQTRPFGGWHWSEGRGLQPTSRLRYFATLTLPTTIYLWINWDPREPAVPRARDLDLMLDGRRT